Protein AF-F8NPM4-F1 (afdb_monomer)

Organism: Serpula lacrymans var. lacrymans (strain S7.9) (NCBI:txid578457)

Foldseek 3Di:
DWAFWKAFQEPRDIDHTFDPLNNLQVVVQVPDDAAEQDFAADAKFKEKEWEQDEPPDDDPDDDWPPPQLACPDDPVLVVLVVVLLVLLVVLLVVCVVVVQVLLNVLSVLVSVLVVLLCVLVVLWGKDKDWDDDDPPDDARWIWGDDPRYIYTYGGHVRLNCSNGYIDIDTHSDPDTDPDPPDDDDDDPDDSVVSNVVSVVSVVVSVVSCVPRLVVTDPSSVVSNVVSVVVVVVSVVVVVPPDPSVVVSCCCCCRVRNNIDMHMHMANDLLLVLLLCCLVRVGPCSLVSSCVSPVDDDPLVVLLSVVSVVCVVVVHQLDDDLVSLVDPPDDPVSSVVNVSSSSSNNSSSVVNVVVVVVVVVCVVVVD

pLDDT: mean 82.11, std 15.98, range [28.58, 96.31]

Sequence (366 aa):
MTGPKFIAARSGTTIQHTGHLGYLFAEECKGRKAAVVKGRKTSPMGVTIVELHGLTNSQPSTQTNDHSVDLRLRTHSIEMAVFPISISLGTCIACGIFRDWFCFSMILLGIVSSGVTCLVIGSGKFDVRRIVPAKGSPKGDGMMISDKDVIILQGEESSVATITRGSFTLDFTGQNHPDAIQAGGEEHEPVYRSIGLCSLLLVAQFLLQLLLIPQGTLFGQIMFIGSLAVSWAYNSYLASIEKEKVQREILMEKVLKEPWVKKYQLGTRTSMTVFVLLAMMPAEPRKLLNEMLPNDTRAWKTWKDTVLDKIEKNQELRFSENHWNIAGFRDDETSLLKTLYGDAEDAYEGHLGHRASRSDDIEKGV

Radius of gyration: 29.59 Å; Cα contacts (8 Å, |Δi|>4): 500; chains: 1; bounding box: 72×48×85 Å

Mean predicted aligned error: 10.49 Å

Solvent-accessible surface area (backbone atoms only — not comparable to full-atom values): 20234 Å² total; per-residue (Å²): 112,76,9,49,27,34,39,32,33,65,80,69,49,72,41,78,59,18,28,50,44,24,30,44,52,50,55,57,59,65,75,51,78,58,49,74,39,67,68,68,74,80,50,74,29,38,41,30,45,32,43,42,67,60,82,80,85,67,75,98,64,75,94,68,99,77,71,66,53,83,73,74,71,63,71,70,60,58,66,63,52,50,54,50,51,53,48,41,51,50,38,25,54,48,18,48,75,73,67,26,57,54,30,19,52,49,45,47,51,49,54,52,52,49,51,5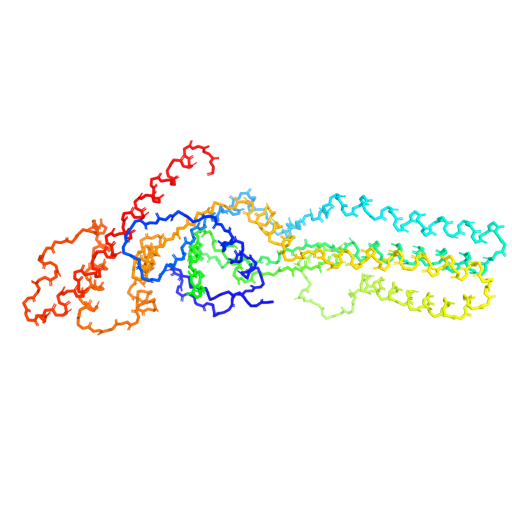5,38,50,52,62,64,65,63,43,44,50,30,66,51,67,47,84,65,64,90,85,62,67,63,34,27,24,35,34,48,52,99,54,38,37,38,36,42,39,37,38,36,44,60,41,35,29,36,40,67,12,45,83,40,74,46,62,70,95,65,97,71,97,76,87,88,79,70,93,70,94,84,89,62,72,55,66,47,49,54,50,50,39,53,51,49,50,52,51,50,52,53,50,43,68,63,43,36,78,74,32,47,75,68,30,44,51,39,51,52,50,38,49,52,48,43,49,50,51,51,50,52,61,68,66,51,61,62,64,59,56,52,37,50,45,43,38,58,69,72,51,58,60,48,54,72,49,36,32,32,26,23,27,68,65,16,42,50,46,32,49,46,71,76,62,61,40,76,54,55,68,60,54,48,42,70,76,47,73,70,76,50,73,48,47,47,54,50,52,54,53,53,49,54,30,59,77,68,72,46,78,67,73,84,55,67,80,77,34,69,49,92,92,58,52,72,70,44,30,54,50,35,48,51,55,49,51,32,38,32,31,18,45,54,42,45,52,53,47,56,52,53,51,53,57,35,54,76,70,74,102

Secondary structure (DSSP, 8-state):
-PBPEEEETTT--EESSB-HHHHHHHHHHHTSPEEEPPS--SS-EEEEEEE---S--S---SS-----------THHHHHHHHHHHHHHHHHHHHHHTT-HHHHHHHHHHHHHHHHHHHHHHTPEEEEEPPPPPTTPPP--EEEE-SSEEEEEES-HHHHHHHHH-EEEEE---------SS-------SHHHHHHHHHHHHHHHHHHHHHHGGGS-HHHHHHHHHHHHHHHHHHHHHHHS-HHHHHHHHIIIIIS-S-EEEEEEESSHHHHHHHHHHHH--S-HHHHHHHH----SHHHHHHHHHHHHHHHTT------HHHH--TT--HHHHHHHHHHHHHHHHHHHHHHHHHHHHHHHHHTT-

Structure (mmCIF, N/CA/C/O backbone):
data_AF-F8NPM4-F1
#
_entry.id   AF-F8NPM4-F1
#
loop_
_atom_site.group_PDB
_atom_site.id
_atom_site.type_symbol
_atom_site.label_atom_id
_atom_site.label_alt_id
_atom_site.label_comp_id
_atom_site.label_asym_id
_atom_site.label_entity_id
_atom_site.label_seq_id
_atom_site.pdbx_PDB_ins_code
_atom_site.Cartn_x
_atom_site.Cartn_y
_atom_site.Cartn_z
_atom_site.occupancy
_atom_site.B_iso_or_equiv
_atom_site.auth_seq_id
_atom_site.auth_comp_id
_atom_site.auth_asym_id
_atom_site.auth_atom_id
_atom_site.pdbx_PDB_model_num
ATOM 1 N N . MET A 1 1 ? 10.387 -5.867 -0.052 1.00 65.06 1 MET A N 1
ATOM 2 C CA . MET A 1 1 ? 9.973 -5.324 1.260 1.00 65.06 1 MET A CA 1
ATOM 3 C C . MET A 1 1 ? 8.845 -6.188 1.800 1.00 65.06 1 MET A C 1
ATOM 5 O O . MET A 1 1 ? 8.114 -6.759 0.996 1.00 65.06 1 MET A O 1
ATOM 9 N N . THR A 1 2 ? 8.747 -6.354 3.117 1.00 82.81 2 THR A N 1
ATOM 10 C CA . THR A 1 2 ? 7.673 -7.121 3.765 1.00 82.81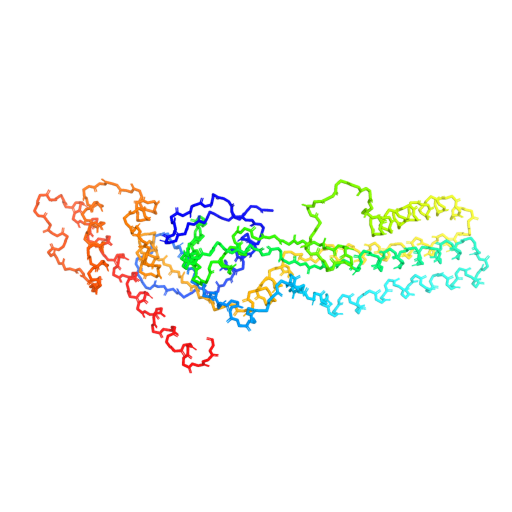 2 THR A CA 1
ATOM 11 C C . THR A 1 2 ? 6.504 -6.199 4.093 1.00 82.81 2 THR A C 1
ATOM 13 O O . THR A 1 2 ? 6.693 -5.111 4.631 1.00 82.81 2 THR A O 1
ATOM 16 N N . GLY A 1 3 ? 5.295 -6.618 3.734 1.00 85.44 3 GLY A N 1
ATOM 17 C CA . GLY A 1 3 ? 4.073 -5.899 4.062 1.00 85.44 3 GLY A CA 1
ATOM 18 C C . GLY A 1 3 ? 3.584 -6.192 5.488 1.00 85.44 3 GLY A C 1
ATOM 19 O O . GLY A 1 3 ? 4.063 -7.128 6.141 1.00 85.44 3 GLY A O 1
ATOM 20 N N . PRO A 1 4 ? 2.623 -5.399 5.989 1.00 91.25 4 PRO A N 1
ATOM 21 C CA . PRO A 1 4 ? 2.101 -5.527 7.347 1.00 91.25 4 PRO A CA 1
ATOM 22 C C . PRO A 1 4 ? 1.336 -6.839 7.560 1.00 91.25 4 PRO A C 1
ATOM 24 O O . PRO A 1 4 ? 0.975 -7.538 6.606 1.00 91.25 4 PRO A O 1
ATOM 27 N N . LYS A 1 5 ? 1.075 -7.155 8.831 1.00 93.25 5 LYS A N 1
ATOM 28 C CA . LYS A 1 5 ? 0.294 -8.325 9.245 1.00 93.25 5 LYS A CA 1
ATOM 29 C C . LYS A 1 5 ? -1.143 -8.197 8.755 1.00 93.25 5 LYS A C 1
ATOM 31 O O . LYS A 1 5 ? -1.745 -7.149 8.950 1.00 93.25 5 LYS A O 1
ATOM 36 N N . PHE A 1 6 ? -1.706 -9.258 8.186 1.00 93.12 6 PHE A N 1
ATOM 37 C CA . PHE A 1 6 ? -3.104 -9.319 7.759 1.00 93.12 6 PHE A CA 1
ATOM 38 C C . PHE A 1 6 ? -3.897 -10.342 8.577 1.00 93.12 6 PHE A C 1
ATOM 40 O O . PHE A 1 6 ? -3.401 -11.434 8.852 1.00 93.12 6 PHE A O 1
ATOM 47 N N . ILE A 1 7 ? -5.132 -9.995 8.938 1.00 90.88 7 ILE A N 1
ATOM 48 C CA . ILE A 1 7 ? -6.080 -10.855 9.652 1.00 90.88 7 ILE A CA 1
ATOM 49 C C . ILE A 1 7 ? -7.408 -10.845 8.899 1.00 90.88 7 ILE A C 1
ATOM 51 O O . ILE A 1 7 ? -8.035 -9.796 8.756 1.00 90.88 7 ILE A O 1
ATOM 55 N N . ALA A 1 8 ? -7.846 -12.011 8.436 1.00 89.50 8 ALA A N 1
ATOM 56 C CA . ALA A 1 8 ? -9.131 -12.167 7.768 1.00 89.50 8 ALA A CA 1
ATOM 57 C C . ALA A 1 8 ? -10.286 -12.160 8.781 1.00 89.50 8 ALA A C 1
ATOM 59 O O . ALA A 1 8 ? -10.255 -12.877 9.782 1.00 89.50 8 ALA A O 1
ATOM 60 N N . ALA A 1 9 ? -11.341 -11.399 8.489 1.00 87.12 9 ALA A N 1
ATOM 61 C CA . ALA A 1 9 ? -12.500 -11.216 9.361 1.00 87.12 9 ALA A CA 1
ATOM 62 C C . ALA A 1 9 ? -13.360 -12.483 9.489 1.00 87.12 9 ALA A C 1
ATOM 64 O O . ALA A 1 9 ? -13.944 -12.734 10.544 1.00 87.12 9 ALA A O 1
ATOM 65 N N . ARG A 1 10 ? -13.467 -13.258 8.399 1.00 84.25 10 ARG A N 1
ATOM 66 C CA . ARG A 1 10 ? -14.388 -14.403 8.284 1.00 84.25 10 ARG A CA 1
ATOM 67 C C . ARG A 1 10 ? -13.692 -15.760 8.288 1.00 84.25 10 ARG A C 1
ATOM 69 O O . ARG A 1 10 ? -14.217 -16.697 8.871 1.00 84.25 10 ARG A O 1
ATOM 76 N N . SER A 1 11 ? -12.527 -15.879 7.648 1.00 81.00 11 SER A N 1
ATOM 77 C CA . SER A 1 11 ? -11.798 -17.156 7.576 1.00 81.00 11 SER A CA 1
ATOM 78 C C . SER A 1 11 ? -10.874 -17.398 8.773 1.00 81.00 11 SER A C 1
ATOM 80 O O . SER A 1 11 ? -10.323 -18.487 8.899 1.00 81.00 11 SER A O 1
ATOM 82 N N . GLY A 1 12 ? -10.642 -16.383 9.617 1.00 78.25 12 GLY A N 1
ATOM 83 C CA . GLY A 1 12 ? -9.707 -16.459 10.745 1.00 78.25 12 GLY A CA 1
ATOM 84 C C . GLY A 1 12 ? -8.237 -16.622 10.336 1.00 78.25 12 GLY A C 1
ATOM 85 O O . GLY A 1 12 ? -7.387 -16.878 11.187 1.00 78.25 12 GLY A O 1
ATOM 86 N N . THR A 1 13 ? -7.925 -16.492 9.043 1.00 85.25 13 THR A N 1
ATOM 87 C CA . THR A 1 13 ? -6.562 -16.612 8.522 1.00 85.25 13 THR A CA 1
ATOM 88 C C . THR A 1 13 ? -5.724 -15.411 8.943 1.00 85.25 13 THR A C 1
ATOM 90 O O . THR A 1 13 ? -6.087 -14.270 8.662 1.00 85.25 13 THR A O 1
ATOM 93 N N . THR A 1 14 ? -4.558 -15.677 9.528 1.00 87.50 14 THR A N 1
ATOM 94 C CA . THR A 1 14 ? -3.577 -14.649 9.886 1.00 87.50 14 THR A CA 1
ATOM 95 C C . THR A 1 14 ? -2.312 -14.824 9.057 1.00 87.50 14 THR A C 1
ATOM 97 O O . THR A 1 14 ? -1.673 -15.874 9.092 1.00 87.50 14 THR A O 1
ATOM 100 N N . ILE A 1 15 ? -1.928 -13.779 8.329 1.00 89.44 15 ILE A N 1
ATOM 101 C CA . ILE A 1 15 ? -0.688 -13.706 7.554 1.00 89.44 15 ILE A CA 1
ATOM 102 C C . ILE A 1 15 ? 0.242 -12.744 8.290 1.00 89.44 15 ILE A C 1
ATOM 104 O O . ILE A 1 15 ? -0.050 -11.555 8.376 1.00 89.44 15 ILE A O 1
ATOM 108 N N . GLN A 1 16 ? 1.352 -13.245 8.837 1.00 89.50 16 GLN A N 1
ATOM 109 C CA . GLN A 1 16 ? 2.253 -12.422 9.661 1.00 89.50 16 GLN A CA 1
ATOM 110 C C . GLN A 1 16 ? 2.915 -11.294 8.864 1.00 89.50 16 GLN A C 1
ATOM 112 O O . GLN A 1 16 ? 3.023 -10.176 9.359 1.00 89.50 16 GLN A O 1
ATOM 117 N N . HIS A 1 17 ? 3.295 -11.574 7.616 1.00 88.94 17 HIS A N 1
ATOM 118 C CA . HIS A 1 17 ? 3.864 -10.595 6.698 1.00 88.94 17 HIS A CA 1
ATOM 119 C C . HIS A 1 17 ? 3.235 -10.761 5.321 1.00 88.94 17 HIS A C 1
ATOM 121 O O . HIS A 1 17 ? 3.305 -11.839 4.728 1.00 88.94 17 HIS A O 1
ATOM 127 N N . THR A 1 18 ? 2.608 -9.699 4.823 1.00 89.88 18 THR A N 1
ATOM 128 C CA . THR A 1 18 ? 2.086 -9.662 3.451 1.00 89.88 18 THR A CA 1
ATOM 129 C C . THR A 1 18 ? 3.211 -9.426 2.436 1.00 89.88 18 THR A C 1
ATOM 131 O O . THR A 1 18 ? 4.345 -9.097 2.798 1.00 89.88 18 THR A O 1
ATOM 134 N N . GLY A 1 19 ? 2.920 -9.645 1.151 1.00 87.81 19 GLY A N 1
ATOM 135 C CA . GLY A 1 19 ? 3.879 -9.442 0.062 1.00 87.81 19 GLY A CA 1
ATOM 136 C C . GLY A 1 19 ? 4.219 -7.968 -0.212 1.00 87.81 19 GLY A C 1
ATOM 137 O O . GLY A 1 19 ? 3.724 -7.053 0.446 1.00 87.81 19 GLY A O 1
ATOM 138 N N . HIS A 1 20 ? 5.039 -7.733 -1.244 1.00 89.88 20 HIS A N 1
ATOM 139 C CA . HIS A 1 20 ? 5.428 -6.380 -1.684 1.00 89.88 20 HIS A CA 1
ATOM 140 C C . HIS A 1 20 ? 4.220 -5.516 -2.077 1.00 89.88 20 HIS A C 1
ATOM 142 O O . HIS A 1 20 ? 4.198 -4.327 -1.780 1.00 89.88 20 HIS A O 1
ATOM 148 N N . LEU A 1 21 ? 3.183 -6.111 -2.677 1.00 88.94 21 LEU A N 1
ATOM 149 C CA . LEU A 1 21 ? 1.940 -5.396 -2.993 1.00 88.94 21 LEU A CA 1
ATOM 150 C C . LEU A 1 21 ? 1.237 -4.885 -1.734 1.00 88.94 21 LEU A C 1
ATOM 152 O O . LEU A 1 21 ? 0.799 -3.740 -1.702 1.00 88.94 21 LEU A O 1
ATOM 156 N N . GLY A 1 22 ? 1.199 -5.696 -0.676 1.00 90.19 22 GLY A N 1
ATOM 157 C CA . GLY A 1 22 ? 0.645 -5.299 0.615 1.00 90.19 22 GLY A CA 1
ATOM 158 C C . GLY A 1 22 ? 1.427 -4.157 1.264 1.00 90.19 22 GLY A C 1
ATOM 159 O O . GLY A 1 22 ? 0.825 -3.264 1.855 1.00 90.19 22 GLY A O 1
ATOM 160 N N . TYR A 1 23 ? 2.755 -4.144 1.108 1.00 91.88 23 TYR A N 1
ATOM 161 C CA . TYR A 1 23 ? 3.597 -3.022 1.532 1.00 91.88 23 TYR A CA 1
ATOM 162 C C . TYR A 1 23 ? 3.254 -1.728 0.775 1.00 91.88 23 TYR A C 1
ATOM 164 O O . TYR A 1 23 ? 2.926 -0.725 1.406 1.00 91.88 23 TYR A O 1
ATOM 172 N N . LEU A 1 24 ? 3.261 -1.769 -0.563 1.00 90.81 24 LEU A N 1
ATOM 173 C CA . LEU A 1 24 ? 2.948 -0.613 -1.414 1.00 90.81 24 LEU A CA 1
ATOM 174 C C . LEU A 1 24 ? 1.555 -0.050 -1.128 1.00 90.81 24 LEU A C 1
ATOM 176 O O . LEU A 1 24 ? 1.368 1.161 -1.025 1.00 90.81 24 LEU A O 1
ATOM 180 N N . PHE A 1 25 ? 0.582 -0.946 -0.970 1.00 91.62 25 PHE A N 1
ATOM 181 C CA . PHE A 1 25 ? -0.791 -0.592 -0.652 1.00 91.62 25 PHE A CA 1
ATOM 182 C C . PHE A 1 25 ? -0.910 0.089 0.715 1.00 91.62 25 PHE A C 1
ATOM 184 O O . PHE A 1 25 ? -1.617 1.089 0.860 1.00 91.62 25 PHE A O 1
ATOM 191 N N . ALA A 1 26 ? -0.203 -0.431 1.721 1.00 92.50 26 ALA A N 1
ATOM 192 C CA . ALA A 1 26 ? -0.199 0.160 3.049 1.00 92.50 26 ALA A CA 1
ATOM 193 C C . ALA A 1 26 ? 0.424 1.560 3.053 1.00 92.50 26 ALA A C 1
ATOM 195 O O . ALA A 1 26 ? -0.113 2.460 3.699 1.00 92.50 26 ALA A O 1
ATOM 196 N N . GLU A 1 27 ? 1.512 1.761 2.310 1.00 90.88 27 GLU A N 1
ATOM 197 C CA . GLU A 1 27 ? 2.167 3.065 2.200 1.00 90.88 27 GLU A CA 1
ATOM 198 C C . GLU A 1 27 ? 1.271 4.101 1.504 1.00 90.88 27 GLU A C 1
ATOM 200 O O . GLU A 1 27 ? 1.140 5.232 1.974 1.00 90.88 27 GLU A O 1
ATOM 205 N N . GLU A 1 28 ? 0.540 3.692 0.466 1.00 90.06 28 GLU A N 1
ATO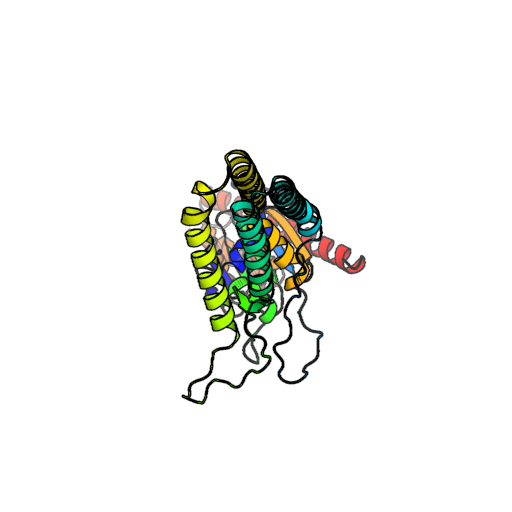M 206 C CA . GLU A 1 28 ? -0.444 4.551 -0.199 1.00 90.06 28 GLU A CA 1
ATOM 207 C C . GLU A 1 28 ? -1.595 4.955 0.744 1.00 90.06 28 GLU A C 1
ATOM 209 O O . GLU A 1 28 ? -2.040 6.106 0.766 1.00 90.06 28 GLU A O 1
ATOM 214 N N . CYS A 1 29 ? -2.048 4.036 1.604 1.00 89.88 29 CYS A N 1
ATOM 215 C CA . CYS A 1 29 ? -3.062 4.335 2.619 1.00 89.88 29 CYS A CA 1
ATOM 216 C C . CYS A 1 29 ? -2.546 5.294 3.709 1.00 89.88 29 CYS A C 1
ATOM 218 O O . CYS A 1 29 ? -3.314 6.102 4.245 1.00 89.88 29 CYS A O 1
ATOM 220 N N . LYS A 1 30 ? -1.249 5.255 4.044 1.00 87.88 30 LYS A N 1
ATOM 221 C CA . LYS A 1 30 ? -0.659 6.185 5.022 1.00 87.88 30 LYS A CA 1
ATOM 222 C C . LYS A 1 30 ? -0.715 7.633 4.544 1.00 87.88 30 LYS A C 1
ATOM 224 O O . LYS A 1 30 ? -1.041 8.500 5.355 1.00 87.88 30 LYS A O 1
ATOM 229 N N . GLY A 1 31 ? -0.470 7.869 3.253 1.00 83.31 31 GLY A N 1
ATOM 230 C CA . GLY A 1 31 ? -0.443 9.201 2.637 1.00 83.31 31 GLY A CA 1
ATOM 231 C C . GLY A 1 31 ? -1.802 9.906 2.522 1.00 83.31 31 GLY A C 1
ATOM 232 O O . GLY A 1 31 ? -1.849 11.105 2.239 1.00 83.31 31 GLY A O 1
ATOM 233 N N . ARG A 1 32 ? -2.923 9.208 2.754 1.00 87.62 32 ARG A N 1
ATOM 234 C CA . ARG A 1 32 ? -4.268 9.790 2.605 1.00 87.62 32 ARG A CA 1
ATOM 235 C C . ARG A 1 32 ? -4.631 10.751 3.740 1.00 87.62 32 ARG A C 1
ATOM 237 O O . ARG A 1 32 ? -4.258 10.561 4.896 1.00 87.62 32 ARG A O 1
ATOM 244 N N . LYS A 1 33 ? -5.429 11.775 3.416 1.00 88.50 33 LYS A N 1
ATOM 245 C CA . LYS A 1 33 ? -5.966 12.726 4.405 1.00 88.50 33 LYS A CA 1
ATOM 246 C C . LYS A 1 33 ? -7.001 12.035 5.294 1.00 88.50 33 LYS A C 1
ATOM 248 O O . LYS A 1 33 ? -7.932 11.414 4.786 1.00 88.50 33 LYS A O 1
ATOM 253 N N . ALA A 1 34 ? -6.842 12.166 6.609 1.00 89.94 34 ALA A N 1
ATOM 254 C CA . ALA A 1 34 ? -7.708 11.524 7.590 1.00 89.94 34 ALA A CA 1
ATOM 255 C C . ALA A 1 34 ? -8.828 12.456 8.077 1.00 89.94 34 ALA A C 1
ATOM 257 O O . ALA A 1 34 ? -8.576 13.606 8.437 1.00 89.94 34 ALA A O 1
ATOM 258 N N . ALA A 1 35 ? -10.055 11.941 8.147 1.00 90.06 35 ALA A N 1
ATOM 259 C CA . ALA A 1 35 ? -11.161 12.576 8.849 1.00 90.06 35 ALA A CA 1
ATOM 260 C C . ALA A 1 35 ? -11.004 12.360 10.361 1.00 90.06 35 ALA A C 1
ATOM 262 O O . ALA A 1 35 ? -10.943 11.226 10.836 1.00 90.06 35 ALA A O 1
ATOM 263 N N . VAL A 1 36 ? -10.915 13.444 11.130 1.00 90.31 36 VAL A N 1
ATOM 264 C CA . VAL A 1 36 ? -10.708 13.362 12.581 1.00 90.31 36 VAL A CA 1
ATOM 265 C C . VAL A 1 36 ? -12.025 13.022 13.271 1.00 90.31 36 VAL A C 1
ATOM 267 O O . VAL A 1 36 ? -12.982 13.792 13.199 1.00 90.31 36 VAL A O 1
ATOM 270 N N . VAL A 1 37 ? -12.057 11.894 13.977 1.00 89.25 37 VAL A N 1
ATOM 271 C CA . VAL A 1 37 ? -13.177 11.520 14.843 1.00 89.25 37 VAL A CA 1
ATOM 272 C C . VAL A 1 37 ? -13.052 12.303 16.151 1.00 89.25 37 VAL A C 1
AT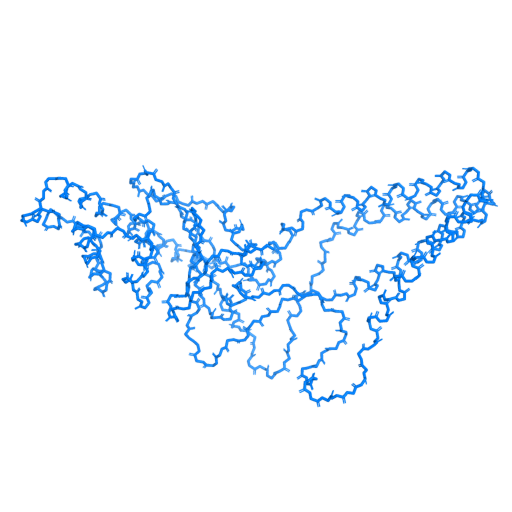OM 274 O O . VAL A 1 37 ? -11.968 12.385 16.740 1.00 89.25 37 VAL A O 1
ATOM 277 N N . LYS A 1 38 ? -14.146 12.947 16.575 1.00 87.25 38 LYS A N 1
ATOM 278 C CA . LYS A 1 38 ? -14.194 13.677 17.850 1.00 87.25 38 LYS A CA 1
ATOM 279 C C . LYS A 1 38 ? -14.055 12.689 19.005 1.00 87.25 38 LYS A C 1
ATOM 281 O O . LYS A 1 38 ? -14.508 11.559 18.896 1.00 87.25 38 LYS A O 1
ATOM 286 N N . GLY A 1 39 ? -13.415 13.131 20.081 1.00 86.38 39 GLY A N 1
ATOM 287 C CA . GLY A 1 39 ? -13.234 12.304 21.261 1.00 86.38 39 GLY A CA 1
ATOM 288 C C . GLY A 1 39 ? -11.943 12.575 22.009 1.00 86.38 39 GLY A C 1
ATOM 289 O O . GLY A 1 39 ? -11.174 13.491 21.680 1.00 86.38 39 GLY A O 1
ATOM 290 N N . ARG A 1 40 ? -11.695 11.747 23.020 1.00 88.50 40 ARG A N 1
ATOM 291 C CA . ARG A 1 40 ? -10.475 11.803 23.830 1.00 88.50 40 ARG A CA 1
ATOM 292 C C . ARG A 1 40 ? -9.237 11.509 22.977 1.00 88.50 40 ARG A C 1
ATOM 294 O O . ARG A 1 40 ? -9.214 10.562 22.199 1.00 88.50 40 ARG A O 1
ATOM 301 N N . LYS A 1 41 ? -8.167 12.292 23.148 1.00 88.38 41 LYS A N 1
ATOM 302 C CA . LYS A 1 41 ? -6.896 12.115 22.423 1.00 88.38 41 LYS A CA 1
ATOM 303 C C . LYS A 1 41 ? -5.785 11.719 23.386 1.00 88.38 41 LYS A C 1
ATOM 305 O O . LYS A 1 41 ? -5.445 12.482 24.282 1.00 88.38 41 LYS A O 1
ATOM 310 N N . THR A 1 42 ? -5.220 10.534 23.188 1.00 86.81 42 THR A N 1
ATOM 311 C CA . THR A 1 42 ? -4.053 10.042 23.938 1.00 86.81 42 THR A CA 1
ATOM 312 C C . THR A 1 42 ? -2.953 9.605 22.985 1.00 86.81 42 THR A C 1
ATOM 314 O O . THR A 1 42 ? -1.858 10.154 23.005 1.00 86.81 42 THR A O 1
ATOM 317 N N . SER A 1 43 ? -3.276 8.670 22.096 1.00 84.50 43 SER A N 1
ATOM 318 C CA . SER A 1 43 ? -2.407 8.191 21.029 1.00 84.50 43 SER A CA 1
ATOM 319 C C . SER A 1 43 ? -3.240 8.102 19.753 1.00 84.50 43 SER A C 1
ATOM 321 O O . SER A 1 43 ? -4.009 7.149 19.602 1.00 84.50 43 SER A O 1
ATOM 323 N N . PRO A 1 44 ? -3.161 9.114 18.869 1.00 86.19 44 PRO A N 1
ATOM 324 C CA . PRO A 1 44 ? -3.929 9.122 17.636 1.00 86.19 44 PRO A CA 1
ATOM 325 C C . PRO A 1 44 ? -3.546 7.941 16.739 1.00 86.19 44 PRO A C 1
ATOM 327 O O . PRO A 1 44 ? -2.367 7.754 16.436 1.00 86.19 44 PRO A O 1
ATOM 330 N N . MET A 1 45 ? -4.541 7.178 16.291 1.00 89.69 45 MET A N 1
ATOM 331 C CA . MET A 1 45 ? -4.377 6.034 15.392 1.00 89.69 45 MET A CA 1
ATOM 332 C C . MET A 1 45 ? -5.197 6.234 14.119 1.00 89.69 45 MET A C 1
ATOM 334 O O . MET A 1 45 ? -6.320 6.741 14.169 1.00 89.69 45 MET A O 1
ATOM 338 N N . GLY A 1 46 ? -4.635 5.848 12.978 1.00 92.38 46 GLY A N 1
ATOM 339 C CA . GLY A 1 46 ? -5.325 5.880 11.695 1.00 92.38 46 GLY A CA 1
ATOM 340 C C . GLY A 1 46 ? -6.130 4.606 11.462 1.00 92.38 46 GLY A C 1
ATOM 341 O O . GLY A 1 46 ? -5.639 3.506 11.701 1.00 92.38 46 GLY A O 1
ATOM 342 N N . VAL A 1 47 ? -7.355 4.744 10.962 1.00 94.19 47 VAL A N 1
ATOM 343 C CA . VAL A 1 47 ? -8.122 3.632 10.391 1.00 94.19 47 VAL A CA 1
ATOM 344 C C . VAL A 1 47 ? -8.465 3.976 8.957 1.00 94.19 47 VAL A C 1
ATOM 346 O O . VAL A 1 47 ? -9.117 4.984 8.708 1.00 94.19 47 VAL A O 1
ATOM 349 N N . THR A 1 48 ? -8.032 3.160 8.007 1.00 94.56 48 THR A N 1
ATOM 350 C CA . THR A 1 48 ? -8.371 3.336 6.593 1.00 94.56 48 THR A CA 1
ATOM 351 C C . THR A 1 48 ? -9.339 2.244 6.186 1.00 94.56 48 THR A C 1
ATOM 353 O O . THR A 1 48 ? -9.006 1.077 6.322 1.00 94.56 48 THR A O 1
ATOM 356 N N . ILE A 1 49 ? -10.523 2.601 5.705 1.00 93.06 49 ILE A N 1
ATOM 357 C CA . ILE A 1 49 ? -11.467 1.654 5.113 1.00 93.06 49 ILE A CA 1
ATOM 358 C C . ILE A 1 49 ? -11.263 1.697 3.606 1.00 93.06 49 ILE A C 1
ATOM 360 O O . ILE A 1 49 ? -11.282 2.777 3.009 1.00 93.06 49 ILE A O 1
ATOM 364 N N . VAL A 1 50 ? -11.042 0.527 3.019 1.00 91.94 50 VAL A N 1
ATOM 365 C CA . VAL A 1 50 ? -10.876 0.349 1.583 1.00 91.94 50 VAL A CA 1
ATOM 366 C C . VAL A 1 50 ? -11.913 -0.639 1.091 1.00 91.94 50 VAL A C 1
ATOM 368 O O . VAL A 1 50 ? -11.932 -1.792 1.523 1.00 91.94 50 VAL A O 1
ATOM 371 N N . GLU A 1 51 ? -12.755 -0.182 0.174 1.00 89.19 51 GLU A N 1
ATOM 372 C CA . GLU A 1 51 ? -13.715 -1.028 -0.516 1.00 89.19 51 GLU A CA 1
ATOM 373 C C . GLU A 1 51 ? -13.151 -1.392 -1.886 1.00 89.19 51 GLU A C 1
ATOM 375 O O . GLU A 1 51 ? -12.973 -0.561 -2.780 1.00 89.19 51 GLU A O 1
ATOM 380 N N . LEU A 1 52 ? -12.803 -2.665 -2.011 1.00 85.50 52 LEU A N 1
ATOM 381 C CA . LEU A 1 52 ? -12.339 -3.258 -3.243 1.00 85.50 52 LEU A CA 1
ATOM 382 C C . LEU A 1 52 ? -13.577 -3.686 -4.015 1.00 85.50 52 LEU A C 1
ATOM 384 O O . LEU A 1 52 ? -14.213 -4.691 -3.681 1.00 85.50 52 LEU A O 1
ATOM 388 N N . HIS A 1 53 ? -13.904 -2.930 -5.059 1.00 76.00 53 HIS A N 1
ATOM 389 C CA . HIS A 1 53 ? -14.890 -3.369 -6.030 1.00 76.00 53 HIS A CA 1
ATOM 390 C C . HIS A 1 53 ? -14.501 -4.764 -6.526 1.00 76.00 53 HIS A C 1
ATOM 392 O O . HIS A 1 53 ? -13.329 -5.047 -6.810 1.00 76.00 53 HIS A O 1
ATOM 398 N N . GLY A 1 54 ? -15.488 -5.660 -6.563 1.00 58.84 54 GLY A N 1
ATOM 399 C CA . GLY A 1 54 ? -15.290 -6.984 -7.119 1.00 58.84 54 GLY A CA 1
ATOM 400 C C . GLY A 1 54 ? -14.712 -6.831 -8.521 1.00 58.84 54 GLY A C 1
ATOM 401 O O . GLY A 1 54 ? -15.236 -6.093 -9.354 1.00 58.84 54 GLY A O 1
ATOM 402 N N . LEU A 1 55 ? -13.625 -7.545 -8.804 1.00 55.72 55 LEU A N 1
ATOM 403 C CA . LEU A 1 55 ? -13.145 -7.704 -10.180 1.00 55.72 55 LEU A CA 1
ATOM 404 C C . LEU A 1 55 ? -14.164 -8.495 -11.039 1.00 55.72 55 LEU A C 1
ATOM 406 O O . LEU A 1 55 ? -13.934 -8.739 -12.223 1.00 55.72 55 LEU A O 1
ATOM 410 N N . THR A 1 56 ? -15.302 -8.864 -10.449 1.00 40.50 56 THR A N 1
ATOM 411 C CA . THR A 1 56 ? -16.509 -9.441 -11.024 1.00 40.50 56 THR A CA 1
ATOM 412 C C . THR A 1 56 ? -17.227 -8.464 -11.950 1.00 40.50 56 THR A C 1
ATOM 414 O O . THR A 1 56 ? -18.164 -7.772 -11.575 1.00 40.50 56 THR A O 1
ATOM 417 N N . ASN A 1 57 ? -16.759 -8.420 -13.198 1.00 34.16 57 ASN A N 1
ATOM 418 C CA . ASN A 1 57 ? -17.590 -8.491 -14.409 1.00 34.16 57 ASN A CA 1
ATOM 419 C C . ASN A 1 57 ? -16.689 -8.510 -15.651 1.00 34.16 57 ASN A C 1
ATOM 421 O O . ASN A 1 57 ? -16.733 -7.659 -16.537 1.00 34.16 57 ASN A O 1
ATOM 425 N N . SER A 1 58 ? -15.846 -9.530 -15.728 1.00 32.31 58 SER A N 1
ATOM 426 C CA . SER A 1 58 ? -15.494 -10.139 -17.006 1.00 32.31 58 SER A CA 1
ATOM 427 C C . SER A 1 58 ? -15.805 -11.624 -16.838 1.00 32.31 58 SER A C 1
ATOM 429 O O . SER A 1 58 ? -15.512 -12.201 -15.797 1.00 32.31 58 SER A O 1
ATOM 431 N N . GLN A 1 59 ? -16.567 -12.154 -17.787 1.00 28.58 59 GLN A N 1
ATOM 432 C CA . GLN A 1 59 ? -17.323 -13.408 -17.766 1.00 28.58 59 GLN A CA 1
ATOM 433 C C . GLN A 1 59 ? -16.615 -14.633 -17.149 1.00 28.58 59 GLN A C 1
ATOM 435 O O . GLN A 1 59 ? -15.388 -14.710 -17.140 1.00 28.58 59 GLN A O 1
ATOM 440 N N . PRO A 1 60 ? -17.377 -15.688 -16.786 1.00 34.47 60 PRO A N 1
ATOM 441 C CA . PRO A 1 60 ? -16.851 -17.046 -16.754 1.00 34.47 60 PRO A CA 1
ATOM 442 C C . PRO A 1 60 ? -16.618 -17.517 -18.200 1.00 34.47 60 PRO A C 1
ATOM 444 O O . PRO A 1 60 ? -17.304 -18.399 -18.705 1.00 34.47 60 PRO A O 1
ATOM 447 N N . SER A 1 61 ? -15.683 -16.891 -18.905 1.00 30.00 61 SER A N 1
ATOM 448 C CA . SER A 1 61 ? -15.105 -17.452 -20.116 1.00 30.00 61 SER A CA 1
ATOM 449 C C . SER A 1 61 ? -13.902 -18.268 -19.670 1.00 30.00 61 SER A C 1
ATOM 451 O O . SER A 1 61 ? -12.941 -17.722 -19.137 1.00 30.00 61 SER A O 1
ATOM 453 N N . THR A 1 62 ? -14.031 -19.588 -19.794 1.00 29.64 62 THR A N 1
ATOM 454 C CA . THR A 1 62 ? -12.958 -20.505 -20.203 1.00 29.64 62 THR A CA 1
ATOM 455 C C . THR A 1 62 ? -11.542 -19.944 -20.092 1.00 29.64 62 THR A C 1
ATOM 457 O O . THR A 1 62 ? -11.179 -19.070 -20.866 1.00 29.64 62 THR A O 1
ATOM 460 N N . GLN A 1 63 ? -10.758 -20.500 -19.162 1.00 35.88 63 GLN A N 1
ATOM 461 C CA . GLN A 1 63 ? -9.297 -20.623 -19.234 1.00 35.88 63 GLN A CA 1
ATOM 462 C C . GLN A 1 63 ? -8.595 -19.701 -20.246 1.00 35.88 63 GLN A C 1
ATOM 464 O O . GLN A 1 63 ? -8.220 -20.141 -21.323 1.00 35.88 63 GLN A O 1
ATOM 469 N N . THR A 1 64 ? -8.332 -18.455 -19.873 1.00 32.34 64 THR A N 1
ATOM 470 C CA . THR A 1 64 ? -7.175 -17.715 -20.384 1.00 32.34 64 THR A CA 1
ATOM 471 C C . THR A 1 64 ? -6.754 -16.728 -19.309 1.00 32.34 64 THR A C 1
ATOM 473 O O . THR A 1 64 ? -7.497 -15.808 -18.970 1.00 32.34 64 THR A O 1
ATOM 476 N N . ASN A 1 65 ? -5.567 -16.951 -18.746 1.00 36.97 65 ASN A N 1
ATOM 477 C CA . ASN A 1 65 ? -4.852 -16.011 -17.888 1.00 36.97 65 ASN A CA 1
ATOM 478 C C . ASN A 1 65 ? -4.422 -14.795 -18.726 1.00 36.97 65 ASN A C 1
ATOM 480 O O . ASN A 1 65 ? -3.247 -14.661 -19.042 1.00 36.97 65 ASN A O 1
ATOM 484 N N . ASP A 1 66 ? -5.366 -13.955 -19.149 1.00 37.88 66 ASP A N 1
ATOM 485 C CA . ASP A 1 66 ? -5.076 -12.811 -20.017 1.00 37.88 66 ASP A CA 1
ATOM 486 C C . ASP A 1 66 ? -5.579 -11.513 -19.384 1.00 37.88 66 ASP A C 1
ATOM 488 O O . ASP A 1 66 ? -6.561 -10.897 -19.796 1.00 37.88 66 ASP A O 1
ATOM 492 N N . HIS A 1 67 ? -4.916 -11.121 -18.300 1.00 46.91 67 HIS A N 1
ATOM 493 C CA . HIS A 1 67 ? -5.016 -9.773 -17.751 1.00 46.91 67 HIS A CA 1
ATOM 494 C C . HIS A 1 67 ? -3.615 -9.195 -17.557 1.00 46.91 67 HIS A C 1
ATOM 496 O O . HIS A 1 67 ? -3.324 -8.636 -16.502 1.00 46.91 67 HIS A O 1
ATOM 502 N N . SER A 1 68 ? -2.764 -9.299 -18.586 1.00 43.06 68 SER A N 1
ATOM 503 C CA . SER A 1 68 ? -1.545 -8.498 -18.638 1.00 43.06 68 SER A CA 1
ATOM 504 C C . SER A 1 68 ? -1.957 -7.030 -18.596 1.00 43.06 68 SER A C 1
ATOM 506 O O . SER A 1 68 ? -2.598 -6.525 -19.523 1.00 43.06 68 SER A O 1
ATOM 508 N N . VAL A 1 69 ? -1.650 -6.348 -17.497 1.00 48.28 69 VAL A N 1
ATOM 509 C CA . VAL A 1 69 ? -1.831 -4.902 -17.421 1.00 48.28 69 VAL A CA 1
ATOM 510 C C . VAL A 1 69 ? -0.817 -4.304 -18.386 1.00 48.28 69 VAL A C 1
ATOM 512 O O . VAL A 1 69 ? 0.374 -4.289 -18.089 1.00 48.28 69 VAL A O 1
ATOM 515 N N . ASP A 1 70 ? -1.283 -3.848 -19.552 1.00 47.47 70 ASP A N 1
ATOM 516 C CA . ASP A 1 70 ? -0.427 -3.242 -20.571 1.00 47.47 70 ASP A CA 1
ATOM 517 C C . ASP A 1 70 ? 0.107 -1.907 -20.038 1.00 47.47 70 ASP A C 1
ATOM 519 O O . ASP A 1 70 ? -0.494 -0.833 -20.147 1.00 47.47 70 ASP A O 1
ATOM 523 N N . LEU A 1 71 ? 1.227 -2.011 -19.335 1.00 51.47 71 LEU A N 1
ATOM 524 C CA . LEU A 1 71 ? 1.956 -0.919 -18.730 1.00 51.47 71 LEU A CA 1
ATOM 525 C C . LEU A 1 71 ? 2.756 -0.225 -19.809 1.00 51.47 71 LEU A C 1
ATOM 527 O O . LEU A 1 71 ? 3.980 -0.310 -19.870 1.00 51.47 71 LEU A O 1
ATOM 531 N N . ARG A 1 72 ? 2.046 0.516 -20.658 1.00 49.97 72 ARG A N 1
ATOM 532 C CA . ARG A 1 72 ? 2.685 1.567 -21.438 1.00 49.97 72 ARG A CA 1
ATOM 533 C C . ARG A 1 72 ? 3.286 2.554 -20.447 1.00 49.97 72 ARG A C 1
ATOM 535 O O . ARG A 1 72 ? 2.571 3.344 -19.830 1.00 49.97 72 ARG A O 1
ATOM 542 N N . LEU A 1 73 ? 4.601 2.441 -20.254 1.00 48.72 73 LEU A N 1
ATOM 543 C CA . LEU A 1 73 ? 5.379 3.367 -19.449 1.00 48.72 73 LEU A CA 1
ATOM 544 C C . LEU A 1 73 ? 5.030 4.799 -19.865 1.00 48.72 73 LEU A C 1
ATOM 546 O O . LEU A 1 73 ? 4.947 5.130 -21.048 1.00 48.72 73 LEU A O 1
ATOM 550 N N . ARG A 1 74 ? 4.812 5.619 -18.843 1.00 50.94 74 ARG A N 1
ATOM 551 C CA . ARG A 1 74 ? 4.492 7.043 -18.883 1.00 50.94 74 ARG A CA 1
ATOM 552 C C . ARG A 1 74 ? 5.208 7.772 -20.032 1.00 50.94 74 ARG A C 1
ATOM 554 O O . ARG A 1 74 ? 6.432 7.817 -20.066 1.00 50.94 74 ARG A O 1
ATOM 561 N N . THR A 1 75 ? 4.445 8.415 -20.916 1.00 49.69 75 THR A N 1
ATOM 562 C CA . THR A 1 75 ? 4.907 9.127 -22.129 1.00 49.69 75 THR A CA 1
ATOM 563 C C . THR A 1 75 ? 6.102 10.066 -21.902 1.00 49.69 75 THR A C 1
ATOM 565 O O . THR A 1 75 ? 6.961 10.192 -22.770 1.00 49.69 75 THR A O 1
ATOM 568 N N . HIS A 1 76 ? 6.231 10.658 -20.710 1.00 49.78 76 HIS A N 1
ATOM 569 C CA . HIS A 1 76 ? 7.347 11.547 -20.368 1.00 49.78 76 HIS A CA 1
ATOM 570 C C . HIS A 1 76 ? 8.737 10.894 -20.395 1.00 49.78 76 HIS A C 1
ATOM 572 O O . HIS A 1 76 ? 9.721 11.589 -20.643 1.00 49.78 76 HIS A O 1
ATOM 578 N N . SER A 1 77 ? 8.864 9.580 -20.171 1.00 58.81 77 SER A N 1
ATOM 579 C CA . SER A 1 77 ? 10.178 8.929 -20.277 1.00 58.81 77 SER A CA 1
ATOM 580 C C . SER A 1 77 ? 10.667 8.848 -21.725 1.00 58.81 77 SER A C 1
ATOM 582 O O . SER A 1 77 ? 11.874 8.867 -21.953 1.00 58.81 77 SER A O 1
ATOM 584 N N . ILE A 1 78 ? 9.744 8.812 -22.696 1.00 64.50 78 ILE A N 1
ATOM 585 C CA . ILE A 1 78 ? 10.056 8.748 -24.131 1.00 64.50 78 ILE A CA 1
ATOM 586 C C . ILE A 1 78 ? 10.631 10.085 -24.606 1.00 64.50 78 ILE A C 1
ATOM 588 O O . ILE A 1 78 ? 11.667 10.099 -25.263 1.00 64.50 78 ILE A O 1
ATOM 592 N N . GLU A 1 79 ? 10.016 11.206 -24.221 1.00 66.38 79 GLU A N 1
ATOM 593 C CA . GLU A 1 79 ? 10.483 12.552 -24.592 1.00 66.38 79 GLU A CA 1
ATOM 594 C C . GLU A 1 79 ? 11.916 12.807 -24.106 1.00 66.38 79 GLU A C 1
ATOM 596 O O . GLU A 1 79 ? 12.764 13.295 -24.852 1.00 66.38 79 GLU A O 1
ATOM 601 N N . MET A 1 80 ? 12.222 12.390 -22.876 1.00 71.25 80 MET A N 1
ATOM 602 C CA . MET A 1 80 ? 13.548 12.574 -22.284 1.00 71.25 80 MET A CA 1
ATOM 603 C C . MET A 1 80 ? 14.598 11.596 -22.842 1.00 71.25 80 MET A C 1
ATOM 605 O O . MET A 1 80 ? 15.789 11.895 -22.792 1.00 71.25 80 MET A O 1
ATOM 609 N N . ALA A 1 81 ? 14.186 10.452 -23.406 1.00 77.94 81 ALA A N 1
ATOM 610 C CA . ALA A 1 81 ? 15.093 9.482 -24.034 1.00 77.94 81 ALA A CA 1
ATOM 611 C C . ALA A 1 81 ? 15.651 9.965 -25.385 1.00 77.94 81 ALA A C 1
ATOM 613 O O . ALA A 1 81 ? 16.730 9.539 -25.798 1.00 77.94 81 ALA A O 1
ATOM 614 N N . VAL A 1 82 ? 14.960 10.885 -26.067 1.00 83.88 82 VAL A N 1
ATOM 615 C CA . VAL A 1 82 ? 15.405 11.449 -27.355 1.00 83.88 82 VAL A CA 1
ATOM 616 C C . VAL A 1 82 ? 16.711 12.234 -27.206 1.00 83.88 82 VAL A C 1
ATOM 618 O O . VAL A 1 82 ? 17.541 12.243 -28.117 1.00 83.88 82 VAL A O 1
ATOM 621 N N . PHE A 1 83 ? 16.927 12.860 -26.048 1.00 86.00 83 PHE A N 1
ATOM 622 C CA . PHE A 1 83 ? 18.093 13.698 -25.779 1.00 86.00 83 PHE A CA 1
ATOM 623 C C . PHE A 1 83 ? 19.437 12.938 -25.852 1.00 86.00 83 PHE A C 1
ATOM 625 O O . PHE A 1 83 ? 20.266 13.298 -26.694 1.00 86.00 83 PHE A O 1
ATOM 632 N N . PRO A 1 84 ? 19.680 11.867 -25.065 1.00 87.12 84 PRO A N 1
ATOM 633 C CA . PRO A 1 84 ? 20.935 11.113 -25.145 1.00 87.12 84 PRO A CA 1
ATOM 634 C C . PRO A 1 84 ? 21.133 10.414 -26.500 1.00 87.12 84 PRO A C 1
ATOM 636 O O . PRO A 1 84 ? 22.268 10.316 -26.974 1.00 87.12 84 PRO A O 1
ATOM 639 N N . ILE A 1 85 ? 20.050 9.980 -27.158 1.00 88.62 85 ILE A N 1
ATOM 640 C CA . ILE A 1 85 ? 20.109 9.376 -28.500 1.00 88.62 85 ILE A CA 1
ATOM 641 C C . ILE A 1 85 ? 20.592 10.404 -29.527 1.00 88.62 85 ILE A C 1
ATOM 643 O O . ILE A 1 85 ? 21.504 10.120 -30.302 1.00 88.62 85 ILE A O 1
ATOM 647 N N . SER A 1 86 ? 20.029 11.615 -29.501 1.00 90.50 86 SER A N 1
ATOM 648 C CA . SER A 1 86 ? 20.399 12.696 -30.422 1.00 90.50 86 SER A CA 1
ATOM 649 C C . SER A 1 86 ? 21.857 13.113 -30.246 1.00 90.50 86 SER A C 1
ATOM 651 O O . SER A 1 86 ? 22.568 13.301 -31.231 1.00 90.50 86 SER A O 1
ATOM 653 N N . ILE A 1 87 ? 22.326 13.199 -28.998 1.00 91.25 87 ILE A N 1
ATOM 654 C CA . ILE A 1 87 ? 23.728 13.510 -28.697 1.00 91.25 87 ILE A CA 1
ATOM 655 C C . ILE A 1 87 ? 24.652 12.402 -29.202 1.00 91.25 87 ILE A C 1
ATOM 657 O O . ILE A 1 87 ? 25.639 12.705 -29.865 1.00 91.25 87 ILE A O 1
ATOM 661 N N . SER A 1 88 ? 24.316 11.134 -28.958 1.00 91.38 88 SER A N 1
ATOM 662 C CA . SER A 1 88 ? 25.125 9.995 -29.415 1.00 91.38 88 SER A CA 1
ATOM 663 C C . SER A 1 88 ? 25.186 9.901 -30.943 1.00 91.38 88 SER A C 1
ATOM 665 O O . SER A 1 88 ? 26.230 9.598 -31.516 1.00 91.38 88 SER A O 1
ATOM 667 N N . LEU A 1 89 ? 24.082 10.208 -31.629 1.00 93.31 89 LEU A N 1
ATOM 668 C CA . LEU A 1 89 ? 24.054 10.275 -33.088 1.00 93.31 89 LEU A CA 1
ATOM 669 C C . LEU A 1 89 ? 24.887 11.456 -33.609 1.00 93.31 89 LEU A C 1
ATOM 671 O O . LEU A 1 89 ? 25.637 11.307 -34.573 1.00 93.31 89 LEU A O 1
ATOM 675 N N . GLY A 1 90 ? 24.802 12.612 -32.947 1.00 93.19 90 GLY A N 1
ATOM 676 C CA . GLY A 1 90 ? 25.591 13.797 -33.276 1.00 93.19 90 GLY A CA 1
ATOM 677 C C . GLY A 1 90 ? 27.096 13.571 -33.121 1.00 93.19 90 GLY A C 1
ATOM 678 O O . GLY A 1 90 ? 27.859 13.898 -34.032 1.00 93.19 90 GLY A O 1
ATOM 679 N N . THR A 1 91 ? 27.533 12.956 -32.017 1.00 91.12 91 THR A N 1
ATOM 680 C CA . THR A 1 91 ? 28.948 12.609 -31.802 1.00 91.12 91 THR A CA 1
ATOM 681 C C . THR A 1 91 ? 29.428 11.569 -32.810 1.00 91.12 91 THR A C 1
ATOM 683 O O . THR A 1 91 ? 30.527 11.709 -33.343 1.00 91.12 91 THR A O 1
ATOM 686 N N . CYS A 1 92 ? 28.586 10.585 -33.150 1.00 92.06 92 CYS A N 1
ATOM 687 C CA . CYS A 1 92 ? 28.868 9.618 -34.207 1.00 92.06 92 CYS A CA 1
ATOM 688 C C . CYS A 1 92 ? 29.135 10.323 -35.545 1.00 92.06 92 CYS A C 1
ATOM 690 O O . CYS A 1 92 ? 30.198 10.144 -36.137 1.00 92.06 92 CYS A O 1
ATOM 692 N N . ILE A 1 93 ? 28.209 11.168 -36.011 1.00 93.12 93 ILE A N 1
ATOM 693 C CA . ILE A 1 93 ? 28.340 11.885 -37.290 1.00 93.12 93 ILE A CA 1
ATOM 694 C C . ILE A 1 93 ? 29.587 12.779 -37.292 1.00 93.12 93 ILE A C 1
ATOM 696 O O . ILE A 1 93 ? 30.337 12.779 -38.270 1.00 93.12 93 ILE A O 1
ATOM 700 N N . ALA A 1 94 ? 29.853 13.487 -36.190 1.00 91.12 94 ALA A N 1
ATOM 701 C CA . ALA A 1 94 ? 31.043 14.318 -36.052 1.00 91.12 94 ALA A CA 1
ATOM 702 C C . ALA A 1 94 ? 32.332 13.495 -36.229 1.00 91.12 94 ALA A C 1
ATOM 704 O O . ALA A 1 94 ? 33.176 13.862 -37.044 1.00 91.12 94 ALA A O 1
ATOM 705 N N . CYS A 1 95 ? 32.477 12.348 -35.558 1.00 89.38 95 CYS A N 1
ATOM 706 C CA . CYS A 1 95 ? 33.651 11.482 -35.724 1.00 89.38 95 CYS A CA 1
ATOM 707 C C . CYS A 1 95 ? 33.867 11.035 -37.181 1.00 89.38 95 CYS A C 1
ATOM 709 O O . CYS A 1 95 ? 35.005 11.020 -37.650 1.00 89.38 95 CYS A O 1
ATOM 711 N N . GLY A 1 96 ? 32.789 10.742 -37.920 1.00 89.19 96 GLY A N 1
ATOM 712 C CA . GLY A 1 96 ? 32.865 10.398 -39.344 1.00 89.19 96 GLY A CA 1
ATOM 713 C C . GLY A 1 96 ? 33.389 11.547 -40.215 1.00 89.19 96 GLY A C 1
ATOM 714 O O . GLY A 1 96 ? 34.263 11.338 -41.056 1.00 89.19 96 GLY A O 1
ATOM 715 N N . ILE A 1 97 ? 32.921 12.778 -39.972 1.00 92.75 97 ILE A N 1
ATOM 716 C CA . ILE A 1 97 ? 33.371 13.981 -40.700 1.00 92.75 97 ILE A CA 1
ATOM 717 C C . ILE A 1 97 ? 34.861 14.249 -40.453 1.00 92.75 97 ILE A C 1
ATOM 719 O O . ILE A 1 97 ? 35.607 14.532 -41.390 1.00 92.75 97 ILE A O 1
ATOM 723 N N . PHE A 1 98 ? 35.315 14.102 -39.207 1.00 90.00 98 PHE A N 1
ATOM 724 C CA . PHE A 1 98 ? 36.720 14.282 -38.830 1.00 90.00 98 PHE A CA 1
ATOM 725 C C . PHE A 1 98 ? 37.609 13.068 -39.166 1.00 90.00 98 PHE A C 1
ATOM 727 O O . PHE A 1 98 ? 38.773 13.032 -38.772 1.00 90.00 98 PHE A O 1
ATOM 734 N N . ARG A 1 99 ? 37.091 12.104 -39.948 1.00 87.94 99 ARG A N 1
ATOM 735 C CA . ARG A 1 99 ? 37.794 10.901 -40.435 1.00 87.94 99 ARG A CA 1
ATOM 736 C C . ARG A 1 99 ? 38.317 9.989 -39.318 1.00 87.94 99 ARG A C 1
ATOM 738 O O . ARG A 1 99 ? 39.217 9.184 -39.557 1.00 87.94 99 ARG A O 1
ATOM 745 N N . ASP A 1 100 ? 37.733 10.073 -38.125 1.00 87.44 100 ASP A N 1
ATOM 746 C CA . ASP A 1 100 ? 38.014 9.167 -37.013 1.00 87.44 100 ASP A CA 1
ATOM 747 C C . ASP A 1 100 ? 37.086 7.947 -37.085 1.00 87.44 100 ASP A C 1
ATOM 749 O O . ASP A 1 100 ? 36.080 7.830 -36.378 1.00 87.44 100 ASP A O 1
ATOM 753 N N . TRP A 1 101 ? 37.417 7.047 -38.011 1.00 87.62 101 TRP A N 1
ATOM 754 C CA . TRP A 1 101 ? 36.607 5.872 -38.333 1.00 87.62 101 TRP A CA 1
ATOM 755 C C . TRP A 1 101 ? 36.539 4.849 -37.198 1.00 87.62 101 TRP A C 1
ATOM 757 O O . TRP A 1 101 ? 35.535 4.142 -37.082 1.00 87.62 101 TRP A O 1
ATOM 767 N N . PHE A 1 102 ? 37.570 4.788 -36.348 1.00 88.56 102 PHE A N 1
ATOM 768 C CA . PHE A 1 102 ? 37.575 3.923 -35.170 1.00 88.56 102 PHE A CA 1
ATOM 769 C C . PHE A 1 102 ? 36.531 4.405 -34.161 1.00 88.56 102 PHE A C 1
ATOM 771 O O . PHE A 1 102 ? 35.614 3.654 -33.830 1.00 88.56 102 PHE A O 1
ATOM 778 N N . CYS A 1 103 ? 36.584 5.678 -33.752 1.00 87.31 103 CYS A N 1
ATOM 779 C CA . CYS A 1 103 ? 35.594 6.249 -32.837 1.00 87.31 103 CYS A CA 1
ATOM 780 C C . CYS A 1 103 ? 34.177 6.238 -33.437 1.00 87.31 103 CYS A C 1
ATOM 782 O O . CYS A 1 103 ? 33.231 5.863 -32.745 1.00 87.31 103 CYS A O 1
ATOM 784 N N . PHE A 1 104 ? 34.030 6.556 -34.730 1.00 91.00 104 PHE A N 1
ATOM 785 C CA . PHE A 1 104 ? 32.753 6.460 -35.453 1.00 91.00 104 PHE A CA 1
ATOM 786 C C . PHE A 1 104 ? 32.131 5.062 -35.332 1.00 91.00 104 PHE A C 1
ATOM 788 O O . PHE A 1 104 ? 30.995 4.922 -34.879 1.00 91.00 104 PHE A O 1
ATOM 795 N N . SER A 1 105 ? 32.888 4.022 -35.695 1.00 90.31 105 SER A N 1
ATOM 796 C CA . SER A 1 105 ? 32.388 2.643 -35.714 1.00 90.31 105 SER A CA 1
ATOM 797 C C . SER A 1 105 ? 32.029 2.157 -34.312 1.00 90.31 105 SER A C 1
ATOM 799 O O . SER A 1 105 ? 31.028 1.467 -34.131 1.00 90.31 105 SER A O 1
ATOM 801 N N . MET A 1 106 ? 32.806 2.561 -33.304 1.00 91.00 106 MET A N 1
ATOM 802 C CA . MET A 1 106 ? 32.577 2.168 -31.916 1.00 91.00 106 MET A CA 1
ATOM 803 C C . MET A 1 106 ? 31.379 2.865 -31.266 1.00 91.00 106 MET A C 1
ATOM 805 O O . MET A 1 106 ? 30.676 2.232 -30.470 1.00 91.00 106 MET A O 1
ATOM 809 N N . ILE A 1 107 ? 31.121 4.133 -31.605 1.00 90.25 107 ILE A N 1
ATOM 810 C CA . ILE A 1 107 ? 29.911 4.847 -31.172 1.00 90.25 107 ILE A CA 1
ATOM 811 C C . ILE A 1 107 ? 28.684 4.240 -31.860 1.00 90.25 107 ILE A C 1
ATOM 813 O O . ILE A 1 107 ? 27.706 3.918 -31.186 1.00 90.25 107 ILE A O 1
ATOM 817 N N . LEU A 1 108 ? 28.751 4.001 -33.175 1.00 92.12 108 LEU A N 1
ATOM 818 C CA . LEU A 1 108 ? 27.657 3.389 -33.932 1.00 92.12 108 LEU A CA 1
ATOM 819 C C . LEU A 1 108 ? 27.310 1.988 -33.409 1.00 92.12 108 LEU A C 1
ATOM 821 O O . LEU A 1 108 ? 26.139 1.686 -33.179 1.00 92.12 108 LEU A O 1
ATOM 825 N N . LEU A 1 109 ? 28.325 1.155 -33.159 1.00 91.62 109 LEU A N 1
ATOM 826 C CA . LEU A 1 109 ? 28.150 -0.167 -32.558 1.00 91.62 109 LEU A CA 1
ATOM 827 C C . LEU A 1 109 ? 27.476 -0.073 -31.182 1.00 91.62 109 LEU A C 1
ATOM 829 O O . LEU A 1 109 ? 26.594 -0.874 -30.878 1.00 91.62 109 LEU A O 1
ATOM 833 N N . GLY A 1 110 ? 27.852 0.920 -30.370 1.00 89.50 110 GLY A N 1
ATOM 834 C CA . GLY A 1 110 ? 27.224 1.191 -29.077 1.00 89.50 110 GLY A CA 1
ATOM 835 C C . GLY A 1 110 ? 25.740 1.548 -29.196 1.00 89.50 110 GLY A C 1
ATOM 836 O O . GLY A 1 110 ? 24.926 0.985 -28.463 1.00 89.50 110 GLY A O 1
ATOM 837 N N . ILE A 1 111 ? 25.377 2.420 -30.145 1.00 90.94 111 ILE A N 1
ATOM 838 C CA . ILE A 1 111 ? 23.981 2.811 -30.412 1.00 90.94 111 ILE A CA 1
ATOM 839 C C . ILE A 1 111 ? 23.151 1.586 -30.811 1.00 90.94 111 ILE A C 1
ATOM 841 O O . ILE A 1 111 ? 22.086 1.353 -30.240 1.00 90.94 111 ILE A O 1
ATOM 845 N N . VAL A 1 112 ? 23.647 0.781 -31.756 1.00 90.88 112 VAL A N 1
ATOM 846 C CA . VAL A 1 112 ? 22.929 -0.404 -32.250 1.00 90.88 112 VAL A CA 1
ATOM 847 C C . VAL A 1 112 ? 22.801 -1.467 -31.157 1.00 90.88 112 VAL A C 1
ATOM 849 O O . VAL A 1 112 ? 21.697 -1.943 -30.902 1.00 90.88 112 VAL A O 1
ATOM 852 N N . SER A 1 113 ? 23.897 -1.810 -30.473 1.00 89.62 113 SER A N 1
ATOM 853 C CA . SER A 1 113 ? 23.911 -2.823 -29.406 1.00 89.62 113 SER A CA 1
ATOM 854 C C . SER A 1 113 ? 22.981 -2.454 -28.245 1.00 89.62 113 SER A C 1
ATOM 856 O O . SER A 1 113 ? 22.164 -3.268 -27.798 1.00 89.62 113 SER A O 1
ATOM 858 N N . SER A 1 114 ? 23.041 -1.194 -27.804 1.00 87.81 114 SER A N 1
ATOM 859 C CA . SER A 1 114 ? 22.171 -0.683 -26.741 1.00 87.81 114 SER A CA 1
ATOM 860 C C . SER A 1 114 ? 20.714 -0.643 -27.192 1.00 87.81 114 SER A C 1
ATOM 862 O O . SER A 1 114 ? 19.838 -1.063 -26.443 1.00 87.81 114 SER A O 1
ATOM 864 N N . GLY A 1 115 ? 20.442 -0.209 -28.428 1.00 87.38 115 GLY A N 1
ATOM 865 C CA . GLY A 1 115 ? 19.092 -0.177 -28.992 1.00 87.38 115 GLY A CA 1
ATOM 866 C C . GLY A 1 115 ? 18.450 -1.562 -29.060 1.00 87.38 115 GLY A C 1
ATOM 867 O O . GLY A 1 115 ? 17.338 -1.747 -28.567 1.00 87.38 115 GLY A O 1
ATOM 868 N N . VAL A 1 116 ? 19.169 -2.555 -29.593 1.00 86.62 116 VAL A N 1
ATOM 869 C CA . VAL A 1 116 ? 18.703 -3.951 -29.643 1.00 86.62 116 VAL A CA 1
ATOM 870 C C . VAL A 1 116 ? 18.458 -4.493 -28.235 1.00 86.62 116 VAL A C 1
ATOM 872 O O . VAL A 1 116 ? 17.423 -5.108 -27.985 1.00 86.62 116 VAL A O 1
ATOM 875 N N . THR A 1 117 ? 19.360 -4.219 -27.292 1.00 85.94 117 THR A N 1
ATOM 876 C CA . THR A 1 117 ? 19.193 -4.675 -25.906 1.00 85.94 117 THR A CA 1
ATOM 877 C C . THR A 1 117 ? 17.975 -4.040 -25.236 1.00 85.94 117 THR A C 1
ATOM 879 O O . THR A 1 117 ? 17.194 -4.740 -24.595 1.00 85.94 117 THR A O 1
ATOM 882 N N . CYS A 1 118 ? 17.756 -2.737 -25.427 1.00 82.38 118 CYS A N 1
ATOM 883 C CA . CYS A 1 118 ? 16.573 -2.044 -24.920 1.00 82.38 118 CYS A CA 1
ATOM 884 C C . CYS A 1 118 ? 15.273 -2.597 -25.518 1.00 82.38 118 CYS A C 1
ATOM 886 O O . CYS A 1 118 ? 14.284 -2.687 -24.797 1.00 82.38 118 CYS A O 1
ATOM 888 N N . LEU A 1 119 ? 15.263 -3.005 -26.792 1.00 82.62 119 LEU A N 1
ATOM 889 C CA . LEU A 1 119 ? 14.098 -3.646 -27.412 1.00 82.62 119 LEU A CA 1
ATOM 890 C C . LEU A 1 119 ? 13.800 -5.015 -26.793 1.00 82.62 119 LEU A C 1
ATOM 892 O O . LEU A 1 119 ? 12.652 -5.302 -26.467 1.00 82.62 119 LEU A O 1
ATOM 896 N N . VAL A 1 120 ? 14.826 -5.845 -26.593 1.00 81.50 120 VAL A N 1
ATOM 897 C CA . VAL A 1 120 ? 14.659 -7.180 -25.998 1.00 81.50 120 VAL A CA 1
ATOM 898 C C . VAL A 1 120 ? 14.220 -7.072 -24.538 1.00 81.50 120 VAL A C 1
ATOM 900 O O . VAL A 1 120 ? 13.235 -7.695 -24.151 1.00 81.50 120 VAL A O 1
ATOM 903 N N . ILE A 1 121 ? 14.879 -6.240 -23.729 1.00 79.06 121 ILE A N 1
ATOM 904 C CA . ILE A 1 121 ? 14.503 -6.041 -22.320 1.00 79.06 121 ILE A CA 1
ATOM 905 C C . ILE A 1 121 ? 13.131 -5.359 -22.210 1.00 79.06 121 ILE A C 1
ATOM 907 O O . ILE A 1 121 ? 12.321 -5.728 -21.363 1.00 79.06 121 ILE A O 1
ATOM 911 N N . GLY A 1 122 ? 12.844 -4.391 -23.082 1.00 73.06 122 GLY A N 1
ATOM 912 C CA . GLY A 1 122 ? 11.570 -3.672 -23.123 1.00 73.06 122 GLY A CA 1
ATOM 913 C C . GLY A 1 122 ? 10.389 -4.504 -23.625 1.00 73.06 122 GLY A C 1
ATOM 914 O O . GLY A 1 122 ? 9.251 -4.076 -23.473 1.00 73.06 122 GLY A O 1
ATOM 915 N N . SER A 1 123 ? 10.635 -5.688 -24.195 1.00 74.38 123 SER A N 1
ATOM 916 C CA . SER A 1 123 ? 9.576 -6.606 -24.632 1.00 74.38 123 SER A CA 1
ATOM 917 C C . SER A 1 123 ? 8.925 -7.396 -23.489 1.00 74.38 123 SER A C 1
ATOM 919 O O . SER A 1 123 ? 7.901 -8.045 -23.706 1.00 74.38 123 SER A O 1
ATOM 921 N N . GLY A 1 124 ? 9.493 -7.339 -22.278 1.00 71.19 124 GLY A N 1
ATOM 922 C CA . GLY A 1 124 ? 8.932 -8.000 -21.103 1.00 71.19 124 GLY A CA 1
ATOM 923 C C . GLY A 1 124 ? 7.554 -7.446 -20.747 1.00 71.19 124 GLY A C 1
ATOM 924 O O . GLY A 1 124 ? 7.386 -6.241 -20.553 1.00 71.19 124 GLY A O 1
ATOM 925 N N . LYS A 1 125 ? 6.564 -8.330 -20.622 1.00 72.56 125 LYS A N 1
ATOM 926 C CA . LYS A 1 125 ? 5.219 -7.976 -20.175 1.00 72.56 125 LYS A CA 1
ATOM 927 C C . LYS A 1 125 ? 5.185 -7.945 -18.658 1.00 72.56 125 LYS A C 1
ATOM 929 O O . LYS A 1 125 ? 5.515 -8.924 -17.995 1.00 72.56 125 LYS A O 1
ATOM 934 N N . PHE A 1 126 ? 4.784 -6.815 -18.095 1.00 71.56 126 PHE A N 1
ATOM 935 C CA . PHE A 1 126 ? 4.578 -6.716 -16.659 1.00 71.56 126 PHE A CA 1
ATOM 936 C C . PHE A 1 126 ? 3.179 -7.212 -16.311 1.00 71.56 126 PHE A C 1
ATOM 938 O O . PHE A 1 126 ? 2.185 -6.689 -16.809 1.00 71.56 126 PHE A O 1
ATOM 945 N N . ASP A 1 127 ? 3.109 -8.202 -15.436 1.00 72.19 127 ASP A N 1
ATOM 946 C CA . ASP A 1 127 ? 1.862 -8.787 -14.975 1.00 72.19 127 ASP A CA 1
ATOM 947 C C . ASP A 1 127 ? 1.799 -8.819 -13.443 1.00 72.19 127 ASP A C 1
ATOM 949 O O . ASP A 1 127 ? 2.808 -8.746 -12.732 1.00 72.19 127 ASP A O 1
ATOM 953 N N . VAL A 1 128 ? 0.582 -8.907 -12.921 1.00 75.31 128 VAL A N 1
ATOM 954 C CA . VAL A 1 128 ? 0.320 -9.131 -11.506 1.00 75.31 128 VAL A CA 1
ATOM 955 C C . VAL A 1 128 ? -0.190 -10.543 -11.346 1.00 75.31 128 VAL A C 1
ATOM 957 O O . VAL A 1 128 ? -1.323 -10.855 -11.715 1.00 75.31 128 VAL A O 1
ATOM 960 N N . ARG A 1 129 ? 0.609 -11.387 -10.697 1.00 73.88 129 ARG A N 1
ATOM 961 C CA . ARG A 1 129 ? 0.182 -12.742 -10.380 1.00 73.88 129 ARG A CA 1
ATOM 962 C C . ARG A 1 129 ? -0.942 -12.696 -9.349 1.00 73.88 129 ARG A C 1
ATOM 964 O O . ARG A 1 129 ? -0.715 -12.431 -8.166 1.00 73.88 129 ARG A O 1
ATOM 971 N N . ARG A 1 130 ? -2.162 -12.971 -9.810 1.00 73.31 130 ARG A N 1
ATOM 972 C CA . ARG A 1 130 ? -3.353 -13.091 -8.963 1.00 73.31 130 ARG A CA 1
ATOM 973 C C . ARG A 1 130 ? -3.478 -14.508 -8.425 1.00 73.31 130 ARG A C 1
ATOM 975 O O . ARG A 1 130 ? -3.114 -15.479 -9.087 1.00 73.31 130 ARG A O 1
ATOM 982 N N . ILE A 1 131 ? -4.020 -14.622 -7.219 1.00 71.56 131 ILE A N 1
ATOM 983 C CA . ILE A 1 131 ? -4.361 -15.916 -6.632 1.00 71.56 131 ILE A CA 1
ATOM 984 C C . ILE A 1 131 ? -5.840 -16.165 -6.880 1.00 71.56 131 ILE A C 1
ATOM 986 O O . ILE A 1 131 ? -6.683 -15.364 -6.477 1.00 71.56 131 ILE A O 1
ATOM 990 N N . VAL A 1 132 ? -6.149 -17.280 -7.542 1.00 71.50 132 VAL A N 1
ATOM 991 C CA . VAL A 1 132 ? -7.530 -17.727 -7.716 1.00 71.50 132 VAL A CA 1
ATOM 992 C C . VAL A 1 132 ? -8.010 -18.306 -6.381 1.00 71.50 132 VAL A C 1
ATOM 994 O O . VAL A 1 132 ? -7.384 -19.241 -5.871 1.00 71.50 132 VAL A O 1
ATOM 997 N N . PRO A 1 133 ? -9.076 -17.754 -5.780 1.00 73.31 133 PRO A N 1
ATOM 998 C CA . PRO A 1 133 ? -9.599 -18.265 -4.523 1.00 73.31 133 PRO A CA 1
ATOM 999 C C . PRO A 1 133 ? -10.213 -19.658 -4.705 1.00 73.31 133 PRO A C 1
ATOM 1001 O O . PRO A 1 133 ? -10.690 -20.015 -5.784 1.00 73.31 133 PRO A O 1
ATOM 1004 N N . ALA A 1 134 ? -10.230 -20.447 -3.630 1.00 75.12 134 ALA A N 1
ATOM 1005 C CA . ALA A 1 134 ? -10.904 -21.740 -3.634 1.00 75.12 134 ALA A CA 1
ATOM 1006 C C . ALA A 1 134 ? -12.422 -21.565 -3.827 1.00 75.12 134 ALA A C 1
ATOM 1008 O O . ALA A 1 134 ? -13.031 -20.600 -3.353 1.00 75.12 134 ALA A O 1
ATOM 1009 N N . LYS A 1 135 ? -13.057 -22.516 -4.520 1.00 74.12 135 LYS A N 1
ATOM 1010 C CA . LYS A 1 135 ? -14.508 -22.491 -4.739 1.00 74.12 135 LYS A CA 1
ATOM 1011 C C . LYS A 1 135 ? -15.232 -22.570 -3.390 1.00 74.12 135 LYS A C 1
ATOM 1013 O O . LYS A 1 135 ? -15.029 -23.520 -2.642 1.00 74.12 135 LYS A O 1
ATOM 1018 N N . GLY A 1 136 ? -16.087 -21.588 -3.106 1.00 73.06 136 GLY A N 1
ATOM 1019 C CA . GLY A 1 136 ? -16.821 -21.493 -1.839 1.00 73.06 136 GLY A CA 1
ATOM 1020 C C . GLY A 1 136 ? -16.109 -20.705 -0.735 1.00 73.06 136 GLY A C 1
ATOM 1021 O O . GLY A 1 136 ? -16.616 -20.677 0.385 1.00 73.06 136 GLY A O 1
ATOM 1022 N N . SER A 1 137 ? -14.974 -20.051 -1.021 1.00 76.31 137 SER A N 1
ATOM 1023 C CA . SER A 1 137 ? -14.351 -19.130 -0.065 1.00 76.31 137 SER A CA 1
ATOM 1024 C C . SER A 1 137 ? -15.325 -18.017 0.356 1.00 76.31 137 SER A C 1
ATOM 1026 O O . SER A 1 137 ? -16.019 -17.459 -0.501 1.00 76.31 137 SER A O 1
ATOM 1028 N N . PRO A 1 138 ? -15.388 -17.669 1.658 1.00 81.69 138 PRO A N 1
ATOM 1029 C CA . PRO A 1 138 ? -16.171 -16.529 2.125 1.00 81.69 138 PRO A CA 1
ATOM 1030 C C . PRO A 1 138 ? -15.610 -15.214 1.556 1.00 81.69 138 PRO A C 1
ATOM 1032 O O . PRO A 1 138 ? -14.539 -15.195 0.950 1.00 81.69 138 PRO A O 1
ATOM 1035 N N . LYS A 1 139 ? -16.320 -14.097 1.772 1.00 83.94 139 LYS A N 1
ATOM 1036 C CA . LYS A 1 139 ? -15.787 -12.761 1.452 1.00 83.94 139 LYS A CA 1
ATOM 1037 C C . LYS A 1 139 ? -14.405 -12.571 2.083 1.00 83.94 139 LYS A C 1
ATOM 1039 O O . LYS A 1 139 ? -14.195 -12.992 3.223 1.00 83.94 139 LYS A O 1
ATOM 1044 N N . GLY A 1 140 ? -13.515 -11.902 1.351 1.00 83.50 140 GLY A N 1
ATOM 1045 C CA . GLY A 1 140 ? -12.117 -11.713 1.738 1.00 83.50 140 GLY A CA 1
ATOM 1046 C C . GLY A 1 140 ? -11.881 -10.610 2.754 1.00 83.50 140 GLY A C 1
ATOM 1047 O O . GLY A 1 140 ? -10.735 -10.243 2.992 1.00 83.50 140 GLY A O 1
ATOM 1048 N N . ASP A 1 141 ? -12.952 -10.072 3.339 1.00 90.69 141 ASP A N 1
ATOM 1049 C CA . ASP A 1 141 ? -12.899 -8.991 4.313 1.00 90.69 141 ASP A CA 1
ATOM 1050 C C . ASP A 1 141 ? -11.840 -9.270 5.393 1.00 90.69 141 ASP A C 1
ATOM 1052 O O . ASP A 1 141 ? -11.746 -10.376 5.938 1.00 90.69 141 ASP A O 1
ATOM 1056 N N . GLY A 1 142 ? -11.047 -8.261 5.735 1.00 91.88 142 GLY A N 1
ATOM 1057 C CA . GLY A 1 142 ? -9.965 -8.398 6.700 1.00 91.88 142 GLY A CA 1
ATOM 1058 C C . GLY A 1 142 ? -9.329 -7.066 7.058 1.00 91.88 142 GLY A C 1
ATOM 1059 O O . GLY A 1 142 ? -9.769 -6.011 6.609 1.00 91.88 142 GLY A O 1
ATOM 1060 N N . MET A 1 143 ? -8.280 -7.107 7.872 1.00 93.50 143 MET A N 1
ATOM 1061 C CA . MET A 1 143 ? -7.511 -5.917 8.216 1.00 93.50 143 MET A CA 1
ATOM 1062 C C . MET A 1 143 ? -6.013 -6.148 8.161 1.00 93.50 143 MET A C 1
ATOM 1064 O O . MET A 1 143 ? -5.517 -7.207 8.540 1.00 93.50 143 MET A O 1
ATOM 1068 N N . MET A 1 144 ? -5.294 -5.120 7.731 1.00 93.00 144 MET A N 1
ATOM 1069 C CA . MET A 1 144 ? -3.848 -5.017 7.807 1.00 93.00 144 MET A CA 1
ATOM 1070 C C . MET A 1 144 ? -3.475 -4.137 8.997 1.00 93.00 144 MET A C 1
ATOM 1072 O O . MET A 1 144 ? -3.937 -3.002 9.106 1.00 93.00 144 MET A O 1
ATOM 1076 N N . ILE A 1 145 ? -2.640 -4.655 9.892 1.00 90.62 145 ILE A N 1
ATOM 1077 C CA . ILE A 1 145 ? -2.218 -3.968 11.112 1.00 90.62 145 ILE A CA 1
ATOM 1078 C C . ILE A 1 145 ? -0.788 -3.470 10.930 1.00 90.62 145 ILE A C 1
ATOM 1080 O O . ILE A 1 145 ? 0.132 -4.259 10.711 1.00 90.62 145 ILE A O 1
ATOM 1084 N N . SER A 1 146 ? -0.611 -2.160 11.067 1.00 87.56 146 SER A N 1
ATOM 1085 C CA . SER A 1 146 ? 0.679 -1.496 11.265 1.00 87.56 146 SER A CA 1
ATOM 1086 C C . SER A 1 146 ? 0.721 -0.857 12.661 1.00 87.56 146 SER A C 1
ATOM 1088 O O . SER A 1 146 ? -0.287 -0.820 13.364 1.00 87.56 146 SER A O 1
ATOM 1090 N N . ASP A 1 147 ? 1.869 -0.315 13.073 1.00 83.94 147 ASP A N 1
ATOM 1091 C CA . ASP A 1 147 ? 2.056 0.199 14.442 1.00 83.94 147 ASP A CA 1
ATOM 1092 C C . ASP A 1 147 ? 1.060 1.303 14.846 1.00 83.94 147 ASP A C 1
ATOM 1094 O O . ASP A 1 147 ? 0.615 1.357 15.994 1.00 83.94 147 ASP A O 1
ATOM 1098 N N . LYS A 1 148 ? 0.706 2.195 13.910 1.00 86.31 148 LYS A N 1
ATOM 1099 C CA . LYS A 1 148 ? -0.192 3.345 14.144 1.00 86.31 148 LYS A CA 1
ATOM 1100 C C . LYS A 1 148 ? -1.366 3.444 13.172 1.00 86.31 148 LYS A C 1
ATOM 1102 O O . LYS A 1 148 ? -2.187 4.349 13.314 1.00 86.31 148 LYS A O 1
ATOM 1107 N N . ASP A 1 149 ? -1.463 2.522 12.222 1.00 91.19 149 ASP A N 1
ATOM 1108 C CA . ASP A 1 149 ? -2.506 2.508 11.201 1.00 91.19 149 ASP A CA 1
ATOM 1109 C C . ASP A 1 149 ? -3.096 1.100 11.081 1.00 91.19 149 ASP A C 1
ATOM 1111 O O . ASP A 1 149 ? -2.367 0.107 11.019 1.00 91.19 149 ASP A O 1
ATOM 1115 N N . VAL A 1 150 ? -4.421 1.023 11.019 1.00 94.19 150 VAL A N 1
ATOM 1116 C CA . VAL A 1 150 ? -5.163 -0.190 10.673 1.00 94.19 150 VAL A CA 1
ATOM 1117 C C . VAL A 1 150 ? -5.864 0.050 9.346 1.00 94.19 150 VAL A C 1
ATOM 1119 O O . VAL A 1 150 ? -6.546 1.057 9.171 1.00 94.19 150 VAL A O 1
ATOM 1122 N N . ILE A 1 151 ? -5.689 -0.856 8.393 1.00 95.19 151 ILE A N 1
ATOM 1123 C CA . ILE A 1 151 ? -6.312 -0.761 7.074 1.00 95.19 151 ILE A CA 1
ATOM 1124 C C . ILE A 1 151 ? -7.313 -1.896 6.950 1.00 95.19 151 ILE A C 1
ATOM 1126 O O . ILE A 1 151 ? -6.929 -3.057 6.950 1.00 95.19 151 ILE A O 1
ATOM 1130 N N . ILE A 1 152 ? -8.590 -1.566 6.864 1.00 94.56 152 ILE A N 1
ATOM 1131 C CA . ILE A 1 152 ? -9.684 -2.506 6.673 1.00 94.56 152 ILE A CA 1
ATOM 1132 C C . ILE A 1 152 ? -9.878 -2.689 5.171 1.00 94.56 152 ILE A C 1
ATOM 1134 O O . ILE A 1 152 ? -10.127 -1.724 4.453 1.00 94.56 152 ILE A O 1
ATOM 1138 N N . LEU A 1 153 ? -9.767 -3.930 4.714 1.00 93.00 153 LEU A N 1
ATOM 1139 C CA . LEU A 1 153 ? -10.049 -4.344 3.348 1.00 93.00 153 LEU A CA 1
ATOM 1140 C C . LEU A 1 153 ? -11.436 -4.984 3.319 1.00 93.00 153 LEU A C 1
ATOM 1142 O O . LEU A 1 153 ? -11.668 -5.962 4.028 1.00 93.00 153 LEU A O 1
ATOM 1146 N N . GLN A 1 154 ? -12.340 -4.447 2.507 1.00 90.88 154 GLN A N 1
ATOM 1147 C CA . GLN A 1 154 ? -13.669 -5.007 2.258 1.00 90.88 154 GLN A CA 1
ATOM 1148 C C . GLN A 1 154 ? -13.768 -5.398 0.788 1.00 90.88 154 GLN A C 1
ATOM 1150 O O . GLN A 1 154 ? -13.452 -4.586 -0.078 1.00 90.88 154 GLN A O 1
ATOM 1155 N N . GLY A 1 155 ? -14.183 -6.628 0.492 1.00 87.00 155 GLY A N 1
ATOM 1156 C CA . GLY A 1 155 ? -14.309 -7.072 -0.895 1.00 87.00 155 GLY A CA 1
ATOM 1157 C C . GLY A 1 155 ? -14.256 -8.581 -1.094 1.00 87.00 155 GLY A C 1
ATOM 1158 O O . GLY A 1 155 ? -14.321 -9.386 -0.161 1.00 87.00 155 GLY A O 1
ATOM 1159 N N . GLU A 1 156 ? -14.154 -8.980 -2.358 1.00 85.75 156 GLU A N 1
ATOM 1160 C CA . GLU A 1 156 ? -13.994 -10.385 -2.724 1.00 85.75 156 GLU A CA 1
ATOM 1161 C C . GLU A 1 156 ? -12.615 -10.928 -2.327 1.00 85.75 156 GLU A C 1
ATOM 1163 O O . GLU A 1 156 ? -11.611 -10.211 -2.340 1.00 85.75 156 GLU A O 1
ATOM 1168 N N . GLU A 1 157 ? -12.557 -12.229 -2.026 1.00 85.00 157 GLU A N 1
ATOM 1169 C CA . GLU A 1 157 ? -11.309 -12.927 -1.681 1.00 85.00 157 GLU A CA 1
ATOM 1170 C C . GLU A 1 157 ? -10.247 -12.772 -2.775 1.00 85.00 157 GLU A C 1
ATOM 1172 O O . GLU A 1 157 ? -9.070 -12.640 -2.469 1.00 85.00 157 GLU A O 1
ATOM 1177 N N . SER A 1 158 ? -10.643 -12.718 -4.048 1.00 81.50 158 SER A N 1
ATOM 1178 C CA . SER A 1 158 ? -9.736 -12.526 -5.188 1.00 81.50 158 SER A CA 1
ATOM 1179 C C . SER A 1 158 ? -8.989 -11.183 -5.124 1.00 81.50 158 SER A C 1
ATOM 1181 O O . SER A 1 158 ? -7.763 -11.136 -5.278 1.00 81.50 158 SER A O 1
ATOM 1183 N N . SER A 1 159 ? -9.704 -10.092 -4.846 1.00 84.56 159 SER A N 1
ATOM 1184 C CA . SER A 1 159 ? -9.134 -8.748 -4.719 1.00 84.56 159 SER A CA 1
ATOM 1185 C C . SER A 1 159 ? -8.226 -8.647 -3.491 1.00 84.56 159 SER A C 1
ATOM 1187 O O . SER A 1 159 ? -7.100 -8.155 -3.584 1.00 84.56 159 SER A O 1
ATOM 1189 N N . VAL A 1 160 ? -8.663 -9.185 -2.347 1.00 88.19 160 VAL A N 1
ATOM 1190 C CA . VAL A 1 160 ? -7.872 -9.150 -1.105 1.00 88.19 160 VAL A CA 1
ATOM 1191 C C . VAL A 1 160 ? -6.641 -10.057 -1.185 1.00 88.19 160 VAL A C 1
ATOM 1193 O O . VAL A 1 160 ? -5.548 -9.667 -0.760 1.00 88.19 160 VAL A O 1
ATOM 1196 N N . ALA A 1 161 ? -6.761 -11.243 -1.784 1.00 86.06 161 ALA A N 1
ATOM 1197 C CA . ALA A 1 161 ? -5.639 -12.151 -2.009 1.00 86.06 161 ALA A CA 1
ATOM 1198 C C . ALA A 1 161 ? -4.589 -11.537 -2.946 1.00 86.06 161 ALA A C 1
ATOM 1200 O O . ALA A 1 161 ? -3.392 -11.735 -2.735 1.00 86.06 161 ALA A O 1
ATOM 1201 N N . THR A 1 162 ? -5.014 -10.740 -3.933 1.00 85.62 162 THR A N 1
ATOM 1202 C CA . THR A 1 162 ? -4.095 -10.016 -4.824 1.00 85.62 162 THR A CA 1
ATOM 1203 C C . THR A 1 162 ? -3.234 -9.020 -4.043 1.00 85.62 162 THR A C 1
ATOM 1205 O O . THR A 1 162 ? -2.022 -8.996 -4.227 1.00 85.62 162 THR A O 1
ATOM 1208 N N . ILE A 1 163 ? -3.809 -8.261 -3.106 1.00 88.50 163 ILE A N 1
ATOM 1209 C CA . ILE A 1 163 ? -3.043 -7.316 -2.272 1.00 88.50 163 ILE A CA 1
ATOM 1210 C C . ILE A 1 163 ? -2.143 -8.055 -1.275 1.00 88.50 163 ILE A C 1
ATOM 1212 O O . ILE A 1 163 ? -0.972 -7.719 -1.103 1.00 88.50 163 ILE A O 1
ATOM 1216 N N . THR A 1 164 ? -2.681 -9.065 -0.594 1.00 88.44 164 THR A N 1
ATOM 1217 C CA . THR A 1 164 ? -1.997 -9.701 0.543 1.00 88.44 164 THR A CA 1
ATOM 1218 C C . THR A 1 164 ? -0.911 -10.687 0.119 1.00 88.44 164 THR A C 1
ATOM 1220 O O . THR A 1 164 ? 0.122 -10.785 0.789 1.00 88.44 164 THR A O 1
ATOM 1223 N N . ARG A 1 165 ? -1.128 -11.416 -0.981 1.00 85.00 165 ARG A N 1
ATOM 1224 C CA . ARG A 1 165 ? -0.277 -12.529 -1.430 1.00 85.00 165 ARG A CA 1
ATOM 1225 C C . ARG A 1 165 ? 0.172 -12.423 -2.888 1.00 85.00 165 ARG A C 1
ATOM 1227 O O . ARG A 1 165 ? 1.008 -13.222 -3.306 1.00 85.00 165 ARG A O 1
ATOM 1234 N N . GLY A 1 166 ? -0.375 -11.488 -3.661 1.00 82.88 166 GLY A N 1
ATOM 1235 C CA . GLY A 1 166 ? 0.040 -11.277 -5.042 1.00 82.88 166 GLY A CA 1
ATOM 1236 C C . GLY A 1 166 ? 1.466 -10.741 -5.146 1.00 82.88 166 GLY A C 1
ATOM 1237 O O . GLY A 1 166 ? 2.066 -10.249 -4.182 1.00 82.88 166 GLY A O 1
ATOM 1238 N N . SER A 1 167 ? 2.011 -10.828 -6.352 1.00 82.25 167 SER A N 1
ATOM 1239 C CA . SER A 1 167 ? 3.344 -10.333 -6.672 1.00 82.25 167 SER A CA 1
ATOM 1240 C C . SER A 1 167 ? 3.381 -9.751 -8.078 1.00 82.25 167 SER A C 1
ATOM 1242 O O . SER A 1 167 ? 2.633 -10.164 -8.963 1.00 82.25 167 SER A O 1
ATOM 1244 N N . PHE A 1 168 ? 4.262 -8.772 -8.269 1.00 81.50 168 PHE A N 1
ATOM 1245 C CA . PHE A 1 168 ? 4.613 -8.301 -9.599 1.00 81.50 168 PHE A CA 1
ATOM 1246 C C . PHE A 1 168 ? 5.540 -9.310 -10.265 1.00 81.50 168 PHE A C 1
ATOM 1248 O O . PHE A 1 168 ? 6.537 -9.729 -9.671 1.00 81.50 168 PHE A O 1
ATOM 1255 N N . THR A 1 169 ? 5.216 -9.676 -11.495 1.00 75.19 169 THR A N 1
ATOM 1256 C CA . THR A 1 169 ? 5.994 -10.595 -12.318 1.00 75.19 169 THR A CA 1
ATOM 1257 C C . THR A 1 169 ? 6.267 -9.945 -13.661 1.00 75.19 169 THR A C 1
ATOM 1259 O O . THR A 1 169 ? 5.389 -9.323 -14.246 1.00 75.19 169 THR A O 1
ATOM 1262 N N . LEU A 1 170 ? 7.497 -10.074 -14.144 1.00 72.38 170 LEU A N 1
ATOM 1263 C CA . LEU A 1 170 ? 7.861 -9.652 -15.488 1.00 72.38 170 LEU A CA 1
ATOM 1264 C C . LEU A 1 170 ? 7.993 -10.916 -16.326 1.00 72.38 170 LEU A C 1
ATOM 1266 O O . LEU A 1 170 ? 8.910 -11.708 -16.103 1.00 72.38 170 LEU A O 1
ATOM 1270 N N . ASP A 1 171 ? 7.038 -11.126 -17.221 1.00 71.25 171 ASP A N 1
ATOM 1271 C CA . ASP A 1 171 ? 7.013 -12.275 -18.105 1.00 71.25 171 ASP A CA 1
ATOM 1272 C C . ASP A 1 171 ? 7.636 -11.907 -19.451 1.00 71.25 171 ASP A C 1
ATOM 1274 O O . ASP A 1 171 ? 7.155 -11.044 -20.187 1.00 71.25 171 ASP A O 1
ATOM 1278 N N . PHE A 1 172 ? 8.749 -12.559 -19.755 1.00 66.44 172 PHE A N 1
ATOM 1279 C CA . PHE A 1 172 ? 9.436 -12.435 -21.035 1.00 66.44 172 PHE A CA 1
ATOM 1280 C C . PHE A 1 172 ? 8.998 -13.522 -22.020 1.00 66.44 172 PHE A C 1
ATOM 1282 O O . PHE A 1 172 ? 9.436 -13.536 -23.165 1.00 66.44 172 PHE A O 1
ATOM 1289 N N . THR A 1 173 ? 8.144 -14.449 -21.596 1.00 59.91 173 THR A N 1
ATOM 1290 C CA . THR A 1 173 ? 7.705 -15.582 -22.400 1.00 59.91 173 THR A CA 1
ATOM 1291 C C . THR A 1 173 ? 6.565 -15.126 -23.301 1.00 59.91 173 THR A C 1
ATOM 1293 O O . THR A 1 173 ? 5.468 -14.805 -22.856 1.00 59.91 173 THR A O 1
ATOM 1296 N N . GLY A 1 174 ? 6.808 -15.086 -24.608 1.00 53.31 174 GLY A N 1
ATOM 1297 C CA . GLY A 1 174 ? 5.783 -14.769 -25.603 1.00 53.31 174 GLY A CA 1
ATOM 1298 C C . GLY A 1 174 ? 4.738 -15.876 -25.805 1.00 53.31 174 GLY A C 1
ATOM 1299 O O . GLY A 1 174 ? 4.355 -16.106 -26.947 1.00 53.31 174 GLY A O 1
ATOM 1300 N N . GLN A 1 175 ? 4.294 -16.590 -24.761 1.00 45.72 175 GLN A N 1
ATOM 1301 C CA . GLN A 1 175 ? 3.338 -17.693 -24.901 1.00 45.72 175 GLN A CA 1
ATOM 1302 C C . GLN A 1 175 ? 2.241 -17.697 -23.833 1.00 45.72 175 GLN A C 1
ATOM 1304 O O . GLN A 1 175 ? 2.423 -18.100 -22.688 1.00 45.72 175 GLN A O 1
ATOM 1309 N N . ASN A 1 176 ? 1.047 -17.352 -24.304 1.00 45.81 176 ASN A N 1
ATOM 1310 C CA . ASN A 1 176 ? -0.218 -17.834 -23.782 1.00 45.81 176 ASN A CA 1
ATOM 1311 C C . ASN A 1 176 ? -0.262 -19.373 -23.918 1.00 45.81 176 ASN A C 1
ATOM 1313 O O . ASN A 1 176 ? -0.558 -19.853 -25.009 1.00 45.81 176 ASN A O 1
ATOM 1317 N N . HIS A 1 177 ? 0.019 -20.155 -22.869 1.00 34.28 177 HIS A N 1
ATOM 1318 C CA . HIS A 1 177 ? -0.641 -21.462 -22.676 1.00 34.28 177 HIS A CA 1
ATOM 1319 C C . HIS A 1 177 ? -0.412 -22.050 -21.269 1.00 34.28 177 HIS A C 1
ATOM 1321 O O . HIS A 1 177 ? 0.734 -22.284 -20.883 1.00 34.28 177 HIS A O 1
ATOM 1327 N N . PRO A 1 178 ? -1.472 -22.352 -20.498 1.00 41.88 178 PRO A N 1
ATOM 1328 C CA . PRO A 1 178 ? -1.365 -23.001 -19.201 1.00 41.88 178 PRO A CA 1
ATOM 1329 C C . PRO A 1 178 ? -1.578 -24.515 -19.338 1.00 41.88 178 PRO A C 1
ATOM 1331 O O . PRO A 1 178 ? -2.646 -24.976 -18.991 1.00 41.88 178 PRO A O 1
ATOM 1334 N N . ASP A 1 179 ? -0.605 -25.279 -19.845 1.00 36.84 179 ASP A N 1
ATOM 1335 C CA . ASP A 1 179 ? -0.638 -26.764 -19.786 1.00 36.84 179 ASP A CA 1
ATOM 1336 C C . ASP A 1 179 ? 0.768 -27.412 -19.808 1.00 36.84 179 ASP A C 1
ATOM 1338 O O . ASP A 1 179 ? 0.947 -28.563 -20.196 1.00 36.84 179 ASP A O 1
ATOM 1342 N N . ALA A 1 180 ? 1.805 -26.702 -19.354 1.00 37.53 180 ALA A N 1
ATOM 1343 C CA . ALA A 1 180 ? 3.171 -27.234 -19.278 1.00 37.53 180 ALA A CA 1
ATOM 1344 C C . ALA A 1 180 ? 3.573 -27.605 -17.839 1.00 37.53 180 ALA A C 1
ATOM 1346 O O . ALA A 1 180 ? 4.587 -27.153 -17.318 1.00 37.53 180 ALA A O 1
ATOM 1347 N N . ILE A 1 181 ? 2.770 -28.439 -17.173 1.00 40.31 181 ILE A N 1
ATOM 1348 C CA . ILE A 1 181 ? 3.238 -29.241 -16.028 1.00 40.31 181 ILE A CA 1
ATOM 1349 C C . ILE A 1 181 ? 2.874 -30.705 -16.283 1.00 40.31 181 ILE A C 1
ATOM 1351 O O . ILE A 1 181 ? 2.202 -31.322 -15.468 1.00 40.31 181 ILE A O 1
ATOM 1355 N N . GLN A 1 182 ? 3.282 -31.268 -17.426 1.00 35.50 182 GLN A N 1
ATOM 1356 C CA . GLN A 1 182 ? 3.498 -32.717 -17.541 1.00 35.50 182 GLN A CA 1
ATOM 1357 C C . GLN A 1 182 ? 4.226 -33.136 -18.827 1.00 35.50 182 GLN A C 1
ATOM 1359 O O . GLN A 1 182 ? 3.705 -33.894 -19.632 1.00 35.50 182 GLN A O 1
ATOM 1364 N N . ALA A 1 183 ? 5.468 -32.699 -19.014 1.00 30.42 183 ALA A N 1
ATOM 1365 C CA . ALA A 1 183 ? 6.413 -33.449 -19.838 1.00 30.42 183 ALA A CA 1
ATOM 1366 C C . ALA A 1 183 ? 7.835 -33.056 -19.441 1.00 30.42 183 ALA A C 1
ATOM 1368 O O . ALA A 1 183 ? 8.228 -31.902 -19.579 1.00 30.42 183 ALA A O 1
ATOM 1369 N N . GLY A 1 184 ? 8.603 -34.011 -18.916 1.00 42.75 184 GLY A N 1
ATOM 1370 C CA . GLY A 1 184 ? 10.054 -33.901 -18.963 1.00 42.75 184 GLY A CA 1
ATOM 1371 C C . GLY A 1 184 ? 10.475 -33.944 -20.429 1.00 42.75 184 GLY A C 1
ATOM 1372 O O . GLY A 1 184 ? 10.104 -34.874 -21.140 1.00 42.75 184 GLY A O 1
ATOM 1373 N N . GLY A 1 185 ? 11.197 -32.927 -20.875 1.00 34.75 185 GLY A N 1
ATOM 1374 C CA . GLY A 1 185 ? 11.653 -32.810 -22.252 1.00 34.75 185 GLY A CA 1
ATOM 1375 C C . GLY A 1 185 ? 12.050 -31.373 -22.542 1.00 34.75 185 GLY A C 1
ATOM 1376 O O . GLY A 1 185 ? 11.264 -30.458 -22.334 1.00 34.75 185 GLY A O 1
ATOM 1377 N N . GLU A 1 186 ? 13.304 -31.206 -22.929 1.00 45.66 186 GLU A N 1
ATOM 1378 C CA . GLU A 1 186 ? 13.954 -29.984 -23.393 1.00 45.66 186 GLU A CA 1
ATOM 1379 C C . GLU A 1 186 ? 13.048 -29.135 -24.305 1.00 45.66 186 GLU A C 1
ATOM 1381 O O . GLU A 1 186 ? 12.447 -29.687 -25.217 1.00 45.66 186 GLU A O 1
ATOM 1386 N N . GLU A 1 187 ? 12.962 -27.820 -24.034 1.00 42.00 187 GLU A N 1
ATOM 1387 C CA . GLU A 1 187 ? 12.785 -26.691 -24.984 1.00 42.00 187 GLU A CA 1
ATOM 1388 C C . GLU A 1 187 ? 12.108 -25.471 -24.305 1.00 42.00 187 GLU A C 1
ATOM 1390 O O . GLU A 1 187 ? 10.958 -25.118 -24.554 1.00 42.00 187 GLU A O 1
ATOM 1395 N N . HIS A 1 188 ? 12.851 -24.765 -23.443 1.00 45.22 188 HIS A N 1
ATOM 1396 C CA . HIS A 1 188 ? 12.498 -23.431 -22.922 1.00 45.22 188 HIS A CA 1
ATOM 1397 C C . HIS A 1 188 ? 13.548 -22.404 -23.394 1.00 45.22 188 HIS A C 1
ATOM 1399 O O . HIS A 1 188 ? 14.358 -21.954 -22.590 1.00 45.22 188 HIS A O 1
ATOM 1405 N N . GLU A 1 189 ? 13.628 -22.057 -24.689 1.00 50.16 189 GLU A N 1
ATOM 1406 C CA . GLU A 1 189 ? 14.867 -21.419 -25.201 1.00 50.16 189 GLU A CA 1
ATOM 1407 C C . GLU A 1 189 ? 14.830 -20.230 -26.201 1.00 50.16 189 GLU A C 1
ATOM 1409 O O . GLU A 1 189 ? 15.912 -19.834 -26.635 1.00 50.16 189 GLU A O 1
ATOM 1414 N N . PRO A 1 190 ? 13.727 -19.541 -26.568 1.00 55.78 190 PRO A N 1
ATOM 1415 C CA . PRO A 1 190 ? 13.880 -18.370 -27.447 1.00 55.78 190 PRO A CA 1
ATOM 1416 C C . PRO A 1 190 ? 14.287 -17.079 -26.705 1.00 55.78 190 PRO A C 1
ATOM 1418 O O . PRO A 1 190 ? 15.224 -16.398 -27.125 1.00 55.78 190 PRO A O 1
ATOM 1421 N N . VAL A 1 191 ? 13.639 -16.732 -25.583 1.00 59.41 191 VAL A N 1
ATOM 1422 C CA . VAL A 1 191 ? 13.799 -15.389 -24.974 1.00 59.41 191 VAL A CA 1
ATOM 1423 C C . VAL A 1 191 ? 14.945 -15.302 -23.962 1.00 59.41 191 VAL A C 1
ATOM 1425 O O . VAL A 1 191 ? 15.669 -14.305 -23.915 1.00 59.41 191 VAL A O 1
ATOM 1428 N N . TYR A 1 192 ? 15.202 -16.371 -23.205 1.00 69.31 192 TYR A N 1
ATOM 1429 C CA . TYR A 1 192 ? 16.396 -16.433 -22.354 1.00 69.31 192 TYR A CA 1
ATOM 1430 C C . TYR A 1 192 ? 17.678 -16.368 -23.199 1.00 69.31 192 TYR A C 1
ATOM 1432 O O . TYR A 1 192 ? 18.632 -15.667 -22.856 1.00 69.31 192 TYR A O 1
ATOM 1440 N N . ARG A 1 193 ? 17.654 -16.998 -24.382 1.00 76.94 193 ARG A N 1
ATOM 1441 C CA . ARG A 1 193 ? 18.730 -16.925 -25.370 1.00 76.94 193 ARG A CA 1
ATOM 1442 C C . ARG A 1 193 ? 18.909 -15.518 -25.936 1.00 76.94 193 ARG A C 1
ATOM 1444 O O . ARG A 1 193 ? 20.050 -15.086 -26.068 1.00 76.94 193 ARG A O 1
ATOM 1451 N N . SER A 1 194 ? 17.837 -14.773 -26.230 1.00 81.00 194 SER A N 1
ATOM 1452 C CA . SER A 1 194 ? 17.976 -13.381 -26.688 1.00 81.00 194 SER A CA 1
ATOM 1453 C C . SER A 1 194 ? 18.553 -12.467 -25.608 1.00 81.00 194 SER A C 1
ATOM 1455 O O . SER A 1 194 ? 19.432 -11.666 -25.910 1.00 81.00 194 SER A O 1
ATOM 1457 N N . ILE A 1 195 ? 18.138 -12.625 -24.344 1.00 83.56 195 ILE A N 1
ATOM 1458 C CA . ILE A 1 195 ? 18.712 -11.865 -23.220 1.00 83.56 195 ILE A CA 1
ATOM 1459 C C . ILE A 1 195 ? 20.204 -12.200 -23.059 1.00 83.56 195 ILE A C 1
ATOM 1461 O O . ILE A 1 195 ? 21.030 -11.295 -22.926 1.00 83.56 195 ILE A O 1
ATOM 1465 N N . GLY A 1 196 ? 20.563 -13.487 -23.139 1.00 85.44 196 GLY A N 1
ATOM 1466 C CA . GLY A 1 196 ? 21.953 -13.945 -23.090 1.00 85.44 196 GLY A CA 1
ATOM 1467 C C . GLY A 1 196 ? 22.809 -13.39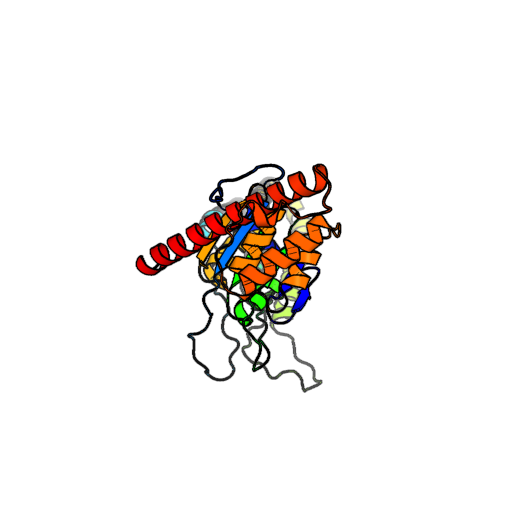5 -24.237 1.00 85.44 196 GLY A C 1
ATOM 1468 O O . GLY A 1 196 ? 23.911 -12.903 -24.001 1.00 85.44 196 GLY A O 1
ATOM 1469 N N . LEU A 1 197 ? 22.288 -13.401 -25.468 1.00 87.19 197 LEU A N 1
ATOM 1470 C CA . LEU A 1 197 ? 22.968 -12.836 -26.638 1.00 87.19 197 LEU A CA 1
ATOM 1471 C C . LEU A 1 197 ? 23.135 -11.316 -26.533 1.00 87.19 197 LEU A C 1
ATOM 1473 O O . LEU A 1 197 ? 24.207 -10.812 -26.856 1.00 87.19 197 LEU A O 1
ATOM 1477 N N . CYS A 1 198 ? 22.128 -10.588 -26.040 1.00 87.88 198 CYS A N 1
ATOM 1478 C CA . CYS A 1 198 ? 22.246 -9.154 -25.767 1.00 87.88 198 CYS A CA 1
ATOM 1479 C C . CYS A 1 198 ? 23.321 -8.867 -24.712 1.00 87.88 198 CYS A C 1
ATOM 1481 O O . CYS A 1 198 ? 24.145 -7.976 -24.899 1.00 87.88 198 CYS A O 1
ATOM 1483 N N . SER A 1 199 ? 23.366 -9.650 -23.629 1.00 89.25 199 SER A N 1
ATOM 1484 C CA . SER A 1 199 ? 24.406 -9.518 -22.604 1.00 89.25 199 SER A CA 1
ATOM 1485 C C . SER A 1 199 ? 25.805 -9.762 -23.178 1.00 89.25 199 SER A C 1
ATOM 1487 O O . SER A 1 199 ? 26.707 -8.952 -22.958 1.00 89.25 199 SER A O 1
ATOM 1489 N N . LEU A 1 200 ? 25.978 -10.817 -23.980 1.00 91.88 200 LEU A N 1
ATOM 1490 C CA . LEU A 1 200 ? 27.247 -11.113 -24.648 1.00 91.88 200 LEU A CA 1
ATOM 1491 C C . LEU A 1 200 ? 27.647 -10.004 -25.631 1.00 91.88 200 LEU A C 1
ATOM 1493 O O . LEU A 1 200 ? 28.810 -9.604 -25.654 1.00 91.88 200 LEU A O 1
ATOM 1497 N N . LEU A 1 201 ? 26.694 -9.475 -26.403 1.00 90.88 201 LEU A N 1
ATOM 1498 C CA . LEU A 1 201 ? 26.921 -8.370 -27.334 1.00 90.88 201 LEU A CA 1
ATOM 1499 C C . LEU A 1 201 ? 27.376 -7.098 -26.605 1.00 90.88 201 LEU A C 1
ATOM 1501 O O . LEU A 1 201 ? 28.319 -6.451 -27.057 1.00 90.88 201 LEU A O 1
ATOM 1505 N N . LEU A 1 202 ? 26.760 -6.758 -25.467 1.00 90.12 202 LEU A N 1
ATOM 1506 C CA . LEU A 1 202 ? 27.164 -5.616 -24.638 1.00 90.12 202 LEU A CA 1
ATOM 1507 C C . LEU A 1 202 ? 28.573 -5.793 -24.058 1.00 90.12 202 LEU A C 1
ATOM 1509 O O . LEU A 1 202 ? 29.372 -4.857 -24.093 1.00 90.12 202 LEU A O 1
ATOM 1513 N N . VAL A 1 203 ? 28.912 -6.992 -23.572 1.00 93.75 203 VAL A N 1
ATOM 1514 C CA . VAL A 1 203 ? 30.263 -7.292 -23.066 1.00 93.75 203 VAL A CA 1
ATOM 1515 C C . VAL A 1 203 ? 31.296 -7.187 -24.189 1.00 93.75 203 VAL A C 1
ATOM 1517 O O . VAL A 1 203 ? 32.327 -6.538 -24.019 1.00 93.75 203 VAL A O 1
ATOM 1520 N N . ALA A 1 204 ? 31.012 -7.770 -25.356 1.00 92.12 204 ALA A N 1
ATOM 1521 C CA . ALA A 1 204 ? 31.890 -7.682 -26.518 1.00 92.12 204 ALA A CA 1
ATOM 1522 C C . ALA A 1 204 ? 32.076 -6.227 -26.977 1.00 92.12 204 ALA A C 1
ATOM 1524 O O . ALA A 1 204 ? 33.203 -5.795 -27.218 1.00 92.12 204 ALA A O 1
ATOM 1525 N N . GLN A 1 205 ? 30.992 -5.449 -27.039 1.00 92.44 205 GLN A N 1
ATOM 1526 C CA . GLN A 1 205 ? 31.036 -4.025 -27.366 1.00 92.44 205 GLN A CA 1
ATOM 1527 C C . GLN A 1 205 ? 31.891 -3.242 -26.364 1.00 92.44 205 GLN A C 1
ATOM 1529 O O . GLN A 1 205 ? 32.718 -2.436 -26.786 1.00 92.44 205 GLN A O 1
ATOM 1534 N N . PHE A 1 206 ? 31.751 -3.492 -25.063 1.00 91.62 206 PHE A N 1
ATOM 1535 C CA . PHE A 1 206 ? 32.571 -2.845 -24.040 1.00 91.62 206 PHE A CA 1
ATOM 1536 C C . PHE A 1 206 ? 34.068 -3.160 -24.205 1.00 91.62 206 PHE A C 1
ATOM 1538 O O . PHE A 1 206 ? 34.897 -2.250 -24.191 1.00 91.62 206 PHE A O 1
ATOM 1545 N N . LEU A 1 207 ? 34.420 -4.429 -24.434 1.00 93.56 207 LEU A N 1
ATOM 1546 C CA . LEU A 1 207 ? 35.811 -4.846 -24.649 1.00 93.56 207 LEU A CA 1
ATOM 1547 C C . LEU A 1 207 ? 36.414 -4.219 -25.910 1.00 93.56 207 LEU A C 1
ATOM 1549 O O . LEU A 1 207 ? 37.534 -3.711 -25.878 1.00 93.56 207 LEU A O 1
ATOM 1553 N N . LEU A 1 208 ? 35.662 -4.207 -27.012 1.00 91.25 208 LEU A N 1
ATOM 1554 C CA . LEU A 1 208 ? 36.097 -3.565 -28.250 1.00 91.25 208 LEU A CA 1
ATOM 1555 C C . LEU A 1 208 ? 36.293 -2.056 -28.058 1.00 91.25 208 LEU A C 1
ATOM 1557 O O . LEU A 1 208 ? 37.251 -1.499 -28.588 1.00 91.25 208 LEU A O 1
ATOM 1561 N N . GLN A 1 209 ? 35.439 -1.392 -27.272 1.00 90.56 209 GLN A N 1
ATOM 1562 C CA . GLN A 1 209 ? 35.582 0.040 -26.986 1.00 90.56 209 GLN A CA 1
ATOM 1563 C C . GLN A 1 209 ? 36.830 0.332 -26.153 1.00 90.56 209 GLN A C 1
ATOM 1565 O O . GLN A 1 209 ? 37.540 1.287 -26.454 1.00 90.56 209 GLN A O 1
ATOM 1570 N N . LEU A 1 210 ? 37.157 -0.513 -25.174 1.00 88.75 210 LEU A N 1
ATOM 1571 C CA . LEU A 1 210 ? 38.389 -0.372 -24.393 1.00 88.75 210 LEU A CA 1
ATOM 1572 C C . LEU A 1 210 ? 39.658 -0.509 -25.242 1.00 88.75 210 LEU A C 1
ATOM 1574 O O . LEU A 1 210 ? 40.645 0.166 -24.965 1.00 88.75 210 LEU A O 1
ATOM 1578 N N . LEU A 1 211 ? 39.643 -1.369 -26.262 1.00 90.75 211 LEU A N 1
ATOM 1579 C CA . LEU A 1 211 ? 40.816 -1.629 -27.100 1.00 90.75 211 LEU A CA 1
ATOM 1580 C C . LEU A 1 211 ? 40.958 -0.633 -28.258 1.00 90.75 211 LEU A C 1
ATOM 1582 O O . LEU A 1 211 ? 42.066 -0.185 -28.545 1.00 90.75 211 LEU A O 1
ATOM 1586 N N . LEU A 1 212 ? 39.853 -0.288 -28.926 1.00 89.31 212 LEU A N 1
ATOM 1587 C CA . LEU A 1 212 ? 39.878 0.468 -30.184 1.00 89.31 212 LEU A CA 1
ATOM 1588 C C . LEU A 1 212 ? 39.761 1.985 -29.994 1.00 89.31 212 LEU A C 1
ATOM 1590 O O . LEU A 1 212 ? 40.276 2.737 -30.816 1.00 89.31 212 LEU A O 1
ATOM 1594 N N . ILE A 1 213 ? 39.133 2.466 -28.918 1.00 88.94 213 ILE A N 1
ATOM 1595 C CA . ILE A 1 213 ? 38.990 3.915 -28.684 1.00 88.94 213 ILE A CA 1
ATOM 1596 C C . ILE A 1 213 ? 40.323 4.599 -28.348 1.00 88.94 213 ILE A C 1
ATOM 1598 O O . ILE A 1 213 ? 40.573 5.677 -28.893 1.00 88.94 213 ILE A O 1
ATOM 1602 N N . PRO A 1 214 ? 41.235 3.998 -27.555 1.00 88.50 214 PRO A N 1
ATOM 1603 C CA . PRO A 1 214 ? 42.570 4.565 -27.354 1.00 88.50 214 PRO A CA 1
ATOM 1604 C C . PRO A 1 214 ? 43.393 4.691 -28.644 1.00 88.50 214 PRO A C 1
ATOM 1606 O O . PRO A 1 214 ? 44.310 5.505 -28.695 1.00 88.50 214 PRO A O 1
ATOM 1609 N N . GLN A 1 215 ? 43.068 3.912 -29.684 1.00 88.00 215 GLN A N 1
ATOM 1610 C CA . GLN A 1 215 ? 43.711 3.984 -31.002 1.00 88.00 215 GLN A CA 1
ATOM 1611 C C . GLN A 1 215 ? 43.131 5.092 -31.901 1.00 88.00 215 GLN A C 1
ATOM 1613 O O . GLN A 1 215 ? 43.711 5.400 -32.942 1.00 88.00 215 GLN A O 1
ATOM 1618 N N . GLY A 1 216 ? 41.996 5.686 -31.516 1.00 86.25 216 GLY A N 1
ATOM 1619 C CA . GLY A 1 216 ? 41.378 6.815 -32.206 1.00 86.25 216 GLY A CA 1
ATOM 1620 C C . GLY A 1 216 ? 42.074 8.149 -31.928 1.00 86.25 216 GLY A C 1
ATOM 1621 O O . GLY A 1 216 ? 43.020 8.251 -31.145 1.00 86.25 216 GLY A O 1
ATOM 1622 N N . THR A 1 217 ? 41.583 9.210 -32.563 1.00 91.19 217 THR A N 1
ATOM 1623 C CA . THR A 1 217 ? 42.109 10.564 -32.357 1.00 91.19 217 THR A CA 1
ATOM 1624 C C . THR A 1 217 ? 41.623 11.152 -31.031 1.00 91.19 217 THR A C 1
ATOM 1626 O O . THR A 1 217 ? 40.556 10.797 -30.528 1.00 91.19 217 THR A O 1
ATOM 1629 N N . LEU A 1 218 ? 42.359 12.126 -30.484 1.00 89.62 218 LEU A N 1
ATOM 1630 C CA . LEU A 1 218 ? 41.965 12.830 -29.255 1.00 89.62 218 LEU A CA 1
ATOM 1631 C C . LEU A 1 218 ? 40.566 13.465 -29.368 1.00 89.62 218 LEU A C 1
ATOM 1633 O O . LEU A 1 218 ? 39.799 13.456 -28.409 1.00 89.62 218 LEU A O 1
ATOM 1637 N N . PHE A 1 219 ? 40.203 13.959 -30.555 1.00 90.06 219 PHE A N 1
ATOM 1638 C CA . PHE A 1 219 ? 38.865 14.484 -30.819 1.00 90.06 219 PHE A CA 1
ATOM 1639 C C . PHE A 1 219 ? 37.781 13.406 -30.675 1.00 90.06 219 PHE A C 1
ATOM 1641 O O . PHE A 1 219 ? 36.794 13.616 -29.968 1.00 90.06 219 PHE A O 1
ATOM 1648 N N . GLY A 1 220 ? 37.968 12.239 -31.300 1.00 86.88 220 GLY A N 1
ATOM 1649 C CA . GLY A 1 220 ? 37.011 11.138 -31.207 1.00 86.88 220 GLY A CA 1
ATOM 1650 C C . GLY A 1 220 ? 36.889 10.566 -29.795 1.00 86.88 220 GLY A C 1
ATOM 1651 O O . GLY A 1 220 ? 35.780 10.267 -29.355 1.00 86.88 220 GLY A O 1
ATOM 1652 N N . GLN A 1 221 ? 37.990 10.513 -29.042 1.00 90.75 221 GLN A N 1
ATOM 1653 C CA . GLN A 1 221 ? 37.980 10.109 -27.632 1.00 90.75 221 GLN A CA 1
ATOM 1654 C C . GLN A 1 221 ? 37.141 11.062 -26.768 1.00 90.75 221 GLN A C 1
ATOM 1656 O O . GLN A 1 221 ? 36.320 10.603 -25.972 1.00 90.75 221 GLN A O 1
ATOM 1661 N N . ILE A 1 222 ? 37.283 12.381 -26.954 1.00 92.25 222 ILE A N 1
ATOM 1662 C CA . ILE A 1 222 ? 36.470 13.382 -26.243 1.00 92.25 222 ILE A CA 1
ATOM 1663 C C . ILE A 1 222 ? 34.987 13.227 -26.597 1.00 92.25 222 ILE A C 1
ATOM 1665 O O . ILE A 1 222 ? 34.141 13.226 -25.703 1.00 92.25 222 ILE A O 1
ATOM 1669 N N . MET A 1 223 ? 34.667 13.053 -27.882 1.00 91.25 223 MET A N 1
ATOM 1670 C CA . MET A 1 223 ? 33.288 12.856 -28.344 1.00 91.25 223 MET A CA 1
ATOM 1671 C C . MET A 1 223 ? 32.659 11.583 -27.767 1.00 91.25 223 MET A C 1
ATOM 1673 O O . MET A 1 223 ? 31.509 11.607 -27.319 1.00 91.25 223 MET A O 1
ATOM 1677 N N . PHE A 1 224 ? 33.420 10.489 -27.709 1.00 89.88 224 PHE A N 1
ATOM 1678 C CA . PHE A 1 224 ? 32.982 9.252 -27.073 1.00 89.88 224 PHE A CA 1
ATOM 1679 C C . PHE A 1 224 ? 32.704 9.449 -25.578 1.00 89.88 224 PHE A C 1
ATOM 1681 O O . PHE A 1 224 ? 31.596 9.160 -25.122 1.00 89.88 224 PHE A O 1
ATOM 1688 N N . ILE A 1 225 ? 33.663 10.002 -24.827 1.00 91.31 225 ILE A N 1
ATOM 1689 C CA . ILE A 1 225 ? 33.516 10.251 -23.384 1.00 91.31 225 ILE A CA 1
ATOM 1690 C C . ILE A 1 225 ? 32.320 11.170 -23.112 1.00 91.31 225 ILE A C 1
ATOM 1692 O O . ILE A 1 225 ? 31.541 10.902 -22.199 1.00 91.31 225 ILE A O 1
ATOM 1696 N N . GLY A 1 226 ? 32.125 12.209 -23.928 1.00 91.06 226 GLY A N 1
ATOM 1697 C CA . GLY A 1 226 ? 30.976 13.107 -23.829 1.00 91.06 226 GLY A CA 1
ATOM 1698 C C . GLY A 1 226 ? 29.641 12.379 -24.006 1.00 91.06 226 GLY A C 1
ATOM 1699 O O . GLY A 1 226 ? 28.738 12.539 -23.185 1.00 91.06 226 GLY A O 1
ATOM 1700 N N . SER A 1 227 ? 29.523 11.524 -25.027 1.00 90.75 227 SER A N 1
ATOM 1701 C CA . SER A 1 227 ? 28.304 10.730 -25.252 1.00 90.75 227 SER A CA 1
ATOM 1702 C C . SER A 1 227 ? 28.014 9.738 -24.115 1.00 90.75 227 SER A C 1
ATOM 1704 O O . SER A 1 227 ? 26.858 9.576 -23.708 1.00 90.75 227 SER A O 1
ATOM 1706 N N . LEU A 1 228 ? 29.060 9.134 -23.538 1.00 88.69 228 LEU A N 1
ATOM 1707 C CA . LEU A 1 228 ? 28.951 8.233 -22.392 1.00 88.69 228 LEU A CA 1
ATOM 1708 C C . LEU A 1 228 ? 28.514 9.000 -21.141 1.00 88.69 228 LEU A C 1
ATOM 1710 O O . LEU A 1 228 ? 27.585 8.570 -20.463 1.00 88.69 228 LEU A O 1
ATOM 1714 N N . ALA A 1 229 ? 29.119 10.158 -20.869 1.00 92.06 229 ALA A N 1
ATOM 1715 C CA . ALA A 1 229 ? 28.781 10.997 -19.722 1.00 92.06 229 ALA A CA 1
ATOM 1716 C C . ALA A 1 229 ? 27.312 11.444 -19.752 1.00 92.06 229 ALA A C 1
ATOM 1718 O O . ALA A 1 229 ? 26.618 11.357 -18.739 1.00 92.06 229 ALA A O 1
ATOM 1719 N N . VAL A 1 230 ? 26.812 11.855 -20.922 1.00 90.69 230 VAL A N 1
ATOM 1720 C CA . VAL A 1 230 ? 25.401 12.226 -21.106 1.00 90.69 230 VAL A CA 1
ATOM 1721 C C . VAL A 1 230 ? 24.477 11.027 -20.887 1.00 90.69 230 VAL A C 1
ATOM 1723 O O . VAL A 1 230 ? 23.486 11.138 -20.164 1.00 90.69 230 VAL A O 1
ATOM 1726 N N . SER A 1 231 ? 24.806 9.868 -21.462 1.00 88.06 231 SER A N 1
ATOM 1727 C CA . SER A 1 231 ? 24.010 8.644 -21.299 1.00 88.06 231 SER A CA 1
ATOM 1728 C C . SER A 1 231 ? 23.991 8.161 -19.845 1.00 88.06 231 SER A C 1
ATOM 1730 O O . SER A 1 231 ? 22.951 7.755 -19.328 1.00 88.06 231 SER A O 1
ATOM 1732 N N . TRP A 1 232 ? 25.126 8.261 -19.151 1.00 89.56 232 TRP A N 1
ATOM 1733 C CA . TRP A 1 232 ? 25.240 7.955 -17.729 1.00 89.56 232 TRP A CA 1
ATOM 1734 C C . TRP A 1 232 ? 24.418 8.919 -16.867 1.00 89.56 232 TRP A C 1
ATOM 1736 O O . TRP A 1 232 ? 23.711 8.470 -15.963 1.00 89.56 232 TRP A O 1
ATOM 1746 N N . ALA A 1 233 ? 24.451 10.221 -17.163 1.00 89.50 233 ALA A N 1
ATOM 1747 C CA . ALA A 1 233 ? 23.654 11.219 -16.453 1.00 89.50 233 ALA A CA 1
ATOM 1748 C C . ALA A 1 233 ? 22.149 10.963 -16.624 1.00 89.50 233 ALA A C 1
ATOM 1750 O O . ALA A 1 233 ? 21.403 10.988 -15.645 1.00 89.50 233 ALA A O 1
ATOM 1751 N N . TYR A 1 234 ? 21.708 10.635 -17.842 1.00 86.88 234 TYR A N 1
ATOM 1752 C CA . TYR A 1 234 ? 20.321 10.260 -18.112 1.00 86.88 234 TYR A CA 1
ATOM 1753 C C . TYR A 1 234 ? 19.904 8.982 -17.371 1.00 86.88 234 TYR A C 1
ATOM 1755 O O . TYR A 1 234 ? 18.870 8.965 -16.704 1.00 86.88 234 TYR A O 1
ATOM 1763 N N . ASN A 1 235 ? 20.720 7.926 -17.418 1.00 85.56 235 ASN A N 1
ATOM 1764 C CA . ASN A 1 235 ? 20.426 6.684 -16.699 1.00 85.56 235 ASN A CA 1
ATOM 1765 C C . ASN A 1 235 ? 20.407 6.891 -15.180 1.00 85.56 235 ASN A C 1
ATOM 1767 O O . ASN A 1 235 ? 19.574 6.305 -14.493 1.00 85.56 235 ASN A O 1
ATOM 1771 N N . SER A 1 236 ? 21.277 7.758 -14.659 1.00 85.75 236 SER A N 1
ATOM 1772 C CA . SER A 1 236 ? 21.283 8.142 -13.243 1.00 85.75 236 SER A CA 1
ATOM 1773 C C . SER A 1 236 ? 20.018 8.915 -12.864 1.00 85.75 236 SER A C 1
ATOM 1775 O O . SER A 1 236 ? 19.454 8.680 -11.798 1.00 85.75 236 SER A O 1
ATOM 1777 N N . TYR A 1 237 ? 19.526 9.782 -13.753 1.00 85.56 237 TYR A N 1
ATOM 1778 C CA . TYR A 1 237 ? 18.235 10.447 -13.594 1.00 85.56 237 TYR A CA 1
ATOM 1779 C C . TYR A 1 237 ? 17.063 9.453 -13.622 1.00 85.56 237 TYR A C 1
ATOM 1781 O O . TYR A 1 237 ? 16.214 9.490 -12.742 1.00 85.56 237 TYR A O 1
ATOM 1789 N N . LEU A 1 238 ? 17.020 8.509 -14.567 1.00 81.62 238 LEU A N 1
ATOM 1790 C CA . LEU A 1 238 ? 15.980 7.473 -14.570 1.00 81.62 238 LEU A CA 1
ATOM 1791 C C . LEU A 1 238 ? 16.040 6.589 -13.320 1.00 81.62 238 LEU A C 1
ATOM 1793 O O . LEU A 1 238 ? 15.003 6.212 -12.778 1.00 81.62 238 LEU A O 1
ATOM 1797 N N . ALA A 1 239 ? 17.244 6.267 -12.847 1.00 79.62 239 ALA A N 1
ATOM 1798 C CA . ALA A 1 239 ? 17.437 5.503 -11.623 1.00 79.62 239 ALA A CA 1
ATOM 1799 C C . ALA A 1 239 ? 17.007 6.277 -10.366 1.00 79.62 239 ALA A C 1
ATOM 1801 O O . ALA A 1 239 ? 16.654 5.638 -9.375 1.00 79.62 239 ALA A O 1
ATOM 1802 N N . SER A 1 240 ? 17.011 7.617 -10.405 1.00 80.44 240 SER A N 1
ATOM 1803 C CA . SER A 1 240 ? 16.534 8.461 -9.304 1.00 80.44 240 SER A CA 1
ATOM 1804 C C . SER A 1 240 ? 15.011 8.592 -9.257 1.00 80.44 240 SER A C 1
ATOM 1806 O O . SER A 1 240 ? 14.472 8.968 -8.215 1.00 80.44 240 SER A O 1
ATOM 1808 N N . ILE A 1 241 ? 14.299 8.245 -10.338 1.00 80.75 241 ILE A N 1
ATOM 1809 C CA . ILE A 1 241 ? 12.834 8.195 -10.330 1.00 80.75 241 ILE A CA 1
ATOM 1810 C C . ILE A 1 241 ? 12.375 7.182 -9.279 1.00 80.75 241 ILE A C 1
ATOM 1812 O O . ILE A 1 241 ? 12.805 6.027 -9.250 1.00 80.75 241 ILE A O 1
ATOM 1816 N N . GLU A 1 242 ? 11.455 7.624 -8.424 1.00 78.00 242 GLU A N 1
ATOM 1817 C CA . GLU A 1 242 ? 10.913 6.837 -7.324 1.00 78.00 242 GLU A CA 1
ATOM 1818 C C . GLU A 1 242 ? 10.066 5.667 -7.859 1.00 78.00 242 GLU A C 1
ATOM 1820 O O . GLU A 1 242 ? 8.859 5.781 -8.083 1.00 78.00 242 GLU A O 1
ATOM 1825 N N . LYS A 1 243 ? 10.719 4.517 -8.073 1.00 80.88 243 LYS A N 1
ATOM 1826 C CA . LYS A 1 243 ? 10.090 3.274 -8.559 1.00 80.88 243 LYS A CA 1
ATOM 1827 C C . LYS A 1 243 ? 8.892 2.872 -7.706 1.00 80.88 243 LYS A C 1
ATOM 1829 O O . LYS A 1 243 ? 7.905 2.374 -8.234 1.00 80.88 243 LYS A O 1
ATOM 1834 N N . GLU A 1 244 ? 8.982 3.106 -6.400 1.00 84.25 244 GLU A N 1
ATOM 1835 C CA . GLU A 1 244 ? 7.918 2.790 -5.457 1.00 84.25 244 GLU A CA 1
ATOM 1836 C C . GLU A 1 244 ? 6.647 3.586 -5.755 1.00 84.25 244 GLU A C 1
ATOM 1838 O O . GLU A 1 244 ? 5.576 3.000 -5.867 1.00 84.25 244 GLU A O 1
ATOM 1843 N N . LYS A 1 245 ? 6.764 4.900 -5.977 1.00 84.19 245 LYS A N 1
ATOM 1844 C CA . LYS A 1 245 ? 5.625 5.754 -6.319 1.00 84.19 245 LYS A CA 1
ATOM 1845 C C . LYS A 1 245 ? 4.946 5.301 -7.609 1.00 84.19 245 LYS A C 1
ATOM 1847 O O . LYS A 1 245 ? 3.729 5.165 -7.633 1.00 84.19 245 LYS A O 1
ATOM 1852 N N . VAL A 1 246 ? 5.734 4.995 -8.640 1.00 83.12 246 VAL A N 1
ATOM 1853 C CA . VAL A 1 246 ? 5.210 4.462 -9.907 1.00 83.12 246 VAL A CA 1
ATOM 1854 C C . VAL A 1 246 ? 4.477 3.138 -9.668 1.00 83.12 246 VAL A C 1
ATOM 1856 O O . VAL A 1 246 ? 3.366 2.954 -10.145 1.00 83.12 246 VAL A O 1
ATOM 1859 N N . GLN A 1 247 ? 5.047 2.226 -8.877 1.00 85.62 247 GLN A N 1
ATOM 1860 C CA . GLN A 1 247 ? 4.388 0.963 -8.536 1.00 85.62 247 GLN A CA 1
ATOM 1861 C C . GLN A 1 247 ? 3.094 1.155 -7.724 1.00 85.62 247 GLN A C 1
ATOM 1863 O O . GLN A 1 247 ? 2.143 0.404 -7.944 1.00 85.62 247 GLN A O 1
ATOM 1868 N N . ARG A 1 248 ? 3.032 2.143 -6.817 1.00 87.94 248 ARG A N 1
ATOM 1869 C CA . ARG A 1 248 ? 1.812 2.492 -6.064 1.00 87.94 248 ARG A CA 1
ATOM 1870 C C . ARG A 1 248 ? 0.711 3.023 -6.984 1.00 87.94 248 ARG A C 1
ATOM 1872 O O . ARG A 1 248 ? -0.417 2.546 -6.891 1.00 87.94 248 ARG A O 1
ATOM 1879 N N . GLU A 1 249 ? 1.046 3.930 -7.905 1.00 85.12 249 GLU A N 1
ATOM 1880 C CA . GLU A 1 249 ? 0.114 4.460 -8.916 1.00 85.12 249 GLU A CA 1
ATOM 1881 C C . GLU A 1 249 ? -0.454 3.324 -9.781 1.00 85.12 249 GLU A C 1
ATOM 1883 O O . GLU A 1 249 ? -1.667 3.174 -9.907 1.00 85.12 249 GLU A O 1
ATOM 1888 N N . ILE A 1 250 ? 0.409 2.435 -10.282 1.00 83.75 250 ILE A N 1
ATOM 1889 C CA . ILE A 1 250 ? -0.002 1.265 -11.074 1.00 83.75 250 ILE A CA 1
ATOM 1890 C C . ILE A 1 250 ? -0.937 0.350 -10.278 1.00 83.75 250 ILE A C 1
ATOM 1892 O O . ILE A 1 250 ? -1.957 -0.105 -10.802 1.00 83.75 250 ILE A O 1
ATOM 1896 N N . LEU A 1 251 ? -0.594 0.065 -9.018 1.00 86.75 251 LEU A N 1
ATOM 1897 C CA . LEU A 1 251 ? -1.404 -0.777 -8.145 1.00 86.75 251 LEU A CA 1
ATOM 1898 C C . LEU A 1 251 ? -2.805 -0.182 -7.953 1.00 86.75 251 LEU A C 1
ATOM 1900 O O . LEU A 1 251 ? -3.790 -0.897 -8.118 1.00 86.75 251 LEU A O 1
ATOM 1904 N N . MET A 1 252 ? -2.909 1.111 -7.654 1.00 86.56 252 MET A N 1
ATOM 1905 C CA . MET A 1 252 ? -4.205 1.752 -7.424 1.00 86.56 252 MET A CA 1
ATOM 1906 C C . MET A 1 252 ? -5.019 1.909 -8.708 1.00 86.56 252 MET A C 1
ATOM 1908 O O . MET A 1 252 ? -6.170 1.485 -8.744 1.00 86.56 252 MET A O 1
ATOM 1912 N N . GLU A 1 253 ? -4.435 2.464 -9.768 1.00 83.31 253 GLU A N 1
ATOM 1913 C CA . GLU A 1 253 ? -5.173 2.830 -10.983 1.00 83.31 253 GLU A CA 1
ATOM 1914 C C . GLU A 1 253 ? -5.451 1.630 -11.890 1.00 83.31 253 GLU A C 1
ATOM 1916 O O . GLU A 1 253 ? -6.541 1.489 -12.442 1.00 83.31 253 GLU A O 1
ATOM 1921 N N . LYS A 1 254 ? -4.462 0.748 -12.079 1.00 79.88 254 LYS A N 1
ATOM 1922 C CA . LYS A 1 254 ? -4.543 -0.317 -13.090 1.00 79.88 254 LYS A CA 1
ATOM 1923 C C . LYS A 1 254 ? -4.936 -1.667 -12.511 1.00 79.88 254 LYS A C 1
ATOM 1925 O O . LYS A 1 254 ? -5.700 -2.398 -13.137 1.00 79.88 254 LYS A O 1
ATOM 1930 N N . VAL A 1 255 ? -4.409 -2.013 -11.337 1.00 80.69 255 VAL A N 1
ATOM 1931 C CA . VAL A 1 255 ? -4.641 -3.335 -10.731 1.00 80.69 255 VAL A CA 1
ATOM 1932 C C . VAL A 1 255 ? -5.939 -3.340 -9.930 1.00 80.69 255 VAL A C 1
ATOM 1934 O O . VAL A 1 255 ? -6.757 -4.241 -10.109 1.00 80.69 255 VAL A O 1
ATOM 1937 N N . LEU A 1 256 ? -6.129 -2.333 -9.073 1.00 82.00 256 LEU A N 1
ATOM 1938 C CA . LEU A 1 256 ? -7.280 -2.223 -8.174 1.00 82.00 256 LEU A CA 1
ATOM 1939 C C . LEU A 1 256 ? -8.426 -1.366 -8.731 1.00 82.00 256 LEU A C 1
ATOM 1941 O O . LEU A 1 256 ? -9.495 -1.363 -8.130 1.00 82.00 256 LEU A O 1
ATOM 1945 N N . LYS A 1 257 ? -8.225 -0.702 -9.881 1.00 83.31 257 LYS A N 1
ATOM 1946 C CA . LYS A 1 257 ? -9.224 0.137 -10.569 1.00 83.31 257 LYS A CA 1
ATOM 1947 C C . LYS A 1 257 ? -9.809 1.236 -9.675 1.00 83.31 257 LYS A C 1
ATOM 1949 O O . LYS A 1 257 ? -11.022 1.374 -9.590 1.00 83.31 257 LYS A O 1
ATOM 1954 N N . GLU A 1 258 ? -8.933 1.983 -9.008 1.00 83.38 258 GLU A N 1
ATOM 1955 C CA . GLU A 1 258 ? -9.279 3.108 -8.131 1.00 83.38 258 GLU A CA 1
ATOM 1956 C C . GLU A 1 258 ? -10.319 2.730 -7.062 1.00 83.38 258 GLU A C 1
ATOM 1958 O O . GLU A 1 258 ? -11.472 3.154 -7.114 1.00 83.38 258 GLU A O 1
ATOM 1963 N N . PRO A 1 259 ? -9.933 1.909 -6.068 1.00 86.44 259 PRO A N 1
ATOM 1964 C CA . PRO A 1 259 ? -10.861 1.511 -5.022 1.00 86.44 259 PRO A CA 1
ATOM 1965 C C . PRO A 1 259 ? -11.304 2.722 -4.194 1.00 86.44 259 PRO A C 1
ATOM 1967 O O . PRO A 1 259 ? -10.557 3.695 -4.027 1.00 86.44 259 PRO A O 1
ATOM 1970 N N . TRP A 1 260 ? -12.494 2.632 -3.601 1.00 88.50 260 TRP A N 1
ATOM 1971 C CA . TRP A 1 260 ? -12.949 3.646 -2.659 1.00 88.50 260 TRP A CA 1
ATOM 1972 C C . TRP A 1 260 ? -12.111 3.542 -1.382 1.00 88.50 260 TRP A C 1
ATOM 1974 O O . TRP A 1 260 ? -12.018 2.480 -0.763 1.00 88.50 260 TRP A O 1
ATOM 1984 N N . VAL A 1 261 ? -11.467 4.644 -0.992 1.00 90.12 261 VAL A N 1
ATOM 1985 C CA . VAL A 1 261 ? -10.579 4.692 0.176 1.00 90.12 261 VAL A CA 1
ATOM 1986 C C . VAL A 1 261 ? -10.920 5.888 1.047 1.00 90.12 261 VAL A C 1
ATOM 1988 O O . VAL A 1 261 ? -10.803 7.040 0.617 1.00 90.12 261 VAL A O 1
ATOM 1991 N N . LYS A 1 262 ? -11.216 5.626 2.322 1.00 91.56 262 LYS A N 1
ATOM 1992 C CA . LYS A 1 262 ? -11.455 6.668 3.321 1.00 91.56 262 LYS A CA 1
ATOM 1993 C C . LYS A 1 262 ? -10.635 6.433 4.576 1.00 91.56 262 LYS A C 1
ATOM 1995 O O . LYS A 1 262 ? -10.690 5.363 5.177 1.00 91.56 262 LYS A O 1
ATOM 2000 N N . LYS A 1 263 ? -9.889 7.456 4.994 1.00 93.56 263 LYS A N 1
ATOM 2001 C CA . LYS A 1 263 ? -9.084 7.422 6.217 1.00 93.56 263 LYS A CA 1
ATOM 2002 C C . LYS A 1 263 ? -9.757 8.209 7.333 1.00 93.56 263 LYS A C 1
ATOM 2004 O O . LYS A 1 263 ? -10.237 9.320 7.120 1.00 93.56 263 LYS A O 1
ATOM 2009 N N . TYR A 1 264 ? -9.718 7.650 8.529 1.00 93.75 264 TYR A N 1
ATOM 2010 C CA . TYR A 1 264 ? -10.201 8.216 9.778 1.00 93.75 264 TYR A CA 1
ATOM 2011 C C . TYR A 1 264 ? -9.051 8.284 10.780 1.00 93.75 264 TYR A C 1
ATOM 2013 O O . TYR A 1 264 ? -8.148 7.449 10.758 1.00 93.75 264 TYR A O 1
ATOM 2021 N N . GLN A 1 265 ? -9.068 9.280 11.660 1.00 94.00 265 GLN A N 1
ATOM 2022 C CA . GLN A 1 265 ? -8.111 9.406 12.754 1.00 94.00 265 GLN A CA 1
ATOM 2023 C C . GLN A 1 265 ? -8.852 9.383 14.082 1.00 94.00 265 GLN A C 1
ATOM 2025 O O . GLN A 1 265 ? -9.689 10.244 14.352 1.00 94.00 265 GLN A O 1
ATOM 2030 N N . LEU A 1 266 ? -8.537 8.385 14.899 1.00 93.56 266 LEU A N 1
ATOM 2031 C CA . LEU A 1 266 ? -9.199 8.103 16.163 1.00 93.56 266 LEU A CA 1
ATOM 2032 C C . LEU A 1 266 ? -8.234 8.434 17.298 1.00 93.56 266 LEU A C 1
ATOM 2034 O O . LEU A 1 266 ? -7.034 8.196 17.189 1.00 93.56 266 LEU A O 1
ATOM 2038 N N . GLY A 1 267 ? -8.735 9.037 18.375 1.00 90.81 267 GLY A N 1
ATOM 2039 C CA . GLY A 1 267 ? -7.875 9.611 19.414 1.00 90.81 267 GLY A CA 1
ATOM 2040 C C . GLY A 1 267 ? -7.259 8.597 20.384 1.00 90.81 267 GLY A C 1
ATOM 2041 O O . GLY A 1 267 ? -6.284 8.928 21.068 1.00 90.81 267 GLY A O 1
ATOM 2042 N N . THR A 1 268 ? -7.796 7.375 20.445 1.00 92.69 268 THR A N 1
ATOM 2043 C CA . THR A 1 268 ? -7.329 6.309 21.340 1.00 92.69 268 THR A CA 1
ATOM 2044 C C . THR A 1 268 ? -7.321 4.946 20.641 1.00 92.69 268 THR A C 1
ATOM 2046 O O . THR A 1 268 ? -8.087 4.699 19.706 1.00 92.69 268 THR A O 1
ATOM 2049 N N . ARG A 1 269 ? -6.486 4.020 21.137 1.00 92.38 269 ARG A N 1
ATOM 2050 C CA . ARG A 1 269 ? -6.467 2.615 20.687 1.00 92.38 269 ARG A CA 1
ATOM 2051 C C . ARG A 1 269 ? -7.787 1.892 20.984 1.00 92.38 269 ARG A C 1
ATOM 2053 O O . ARG A 1 269 ? -8.193 1.029 20.207 1.00 92.38 269 ARG A O 1
ATOM 2060 N N . THR A 1 270 ? -8.460 2.253 22.079 1.00 93.88 270 THR A N 1
ATOM 2061 C CA . THR A 1 270 ? -9.774 1.714 22.458 1.00 93.88 270 THR A CA 1
ATOM 2062 C C . THR A 1 270 ? -10.825 2.091 21.421 1.00 93.88 270 THR A C 1
ATOM 2064 O O . THR A 1 270 ? -11.439 1.203 20.834 1.00 93.88 270 THR A O 1
ATOM 2067 N N . SER A 1 271 ? -10.953 3.388 21.113 1.00 94.12 271 SER A N 1
ATOM 2068 C CA . SER A 1 271 ? -11.881 3.884 20.093 1.00 94.12 271 SER A CA 1
ATOM 2069 C C . SER A 1 271 ? -11.581 3.270 18.727 1.00 94.12 271 SER A C 1
ATOM 2071 O O . SER A 1 271 ? -12.489 2.835 18.027 1.00 94.12 271 SER A O 1
ATOM 2073 N N . MET A 1 272 ? -10.296 3.170 18.370 1.00 94.88 272 MET A N 1
ATOM 2074 C CA . MET A 1 272 ? -9.848 2.515 17.140 1.00 94.88 272 MET A CA 1
ATOM 2075 C C . MET A 1 272 ? -10.331 1.068 17.041 1.00 94.88 272 MET A C 1
ATOM 2077 O O . MET A 1 272 ? -10.917 0.681 16.033 1.00 94.88 272 MET A O 1
ATOM 2081 N N . THR A 1 273 ? -10.158 0.294 18.109 1.00 94.44 273 THR A N 1
ATOM 2082 C CA . THR A 1 273 ? -10.566 -1.114 18.143 1.00 94.44 273 THR A CA 1
ATOM 2083 C C . THR A 1 273 ? -12.083 -1.269 18.017 1.00 94.44 273 THR A C 1
ATOM 2085 O O . THR A 1 273 ? -12.549 -2.111 17.253 1.00 94.44 273 THR A O 1
ATOM 2088 N N . VAL A 1 274 ? -12.863 -0.438 18.717 1.00 95.31 274 VAL A N 1
ATOM 2089 C CA . VAL A 1 274 ? -14.334 -0.452 18.621 1.00 95.31 274 VAL A CA 1
ATOM 2090 C C . VAL A 1 274 ? -14.792 -0.083 17.209 1.00 95.31 274 VAL A C 1
ATOM 2092 O O . VAL A 1 274 ? -15.635 -0.769 16.640 1.00 95.31 274 VAL A O 1
ATOM 2095 N N . PHE A 1 275 ? -14.195 0.944 16.602 1.00 95.12 275 PHE A N 1
ATOM 2096 C CA . PHE A 1 275 ? -14.511 1.345 15.232 1.00 95.12 275 PHE A CA 1
ATOM 2097 C C . PHE A 1 275 ? -14.207 0.232 14.219 1.00 95.12 275 PHE A C 1
ATOM 2099 O O . PHE A 1 275 ? -15.014 -0.025 13.329 1.00 95.12 275 PHE A O 1
ATOM 2106 N N . VAL A 1 276 ? -13.073 -0.461 14.370 1.00 94.06 276 VAL A N 1
ATOM 2107 C CA . VAL A 1 276 ? -12.704 -1.612 13.532 1.00 94.06 276 VAL A CA 1
ATOM 2108 C C . VAL A 1 276 ? -13.714 -2.753 13.681 1.00 94.06 276 VAL A C 1
ATOM 2110 O O . VAL A 1 276 ? -14.152 -3.306 12.673 1.00 94.06 276 VAL A O 1
ATOM 2113 N N . LEU A 1 277 ? -14.138 -3.072 14.910 1.00 93.69 277 LEU A N 1
ATOM 2114 C CA . LEU A 1 277 ? -15.160 -4.095 15.164 1.00 93.69 277 LEU A CA 1
ATOM 2115 C C . LEU A 1 277 ? -16.492 -3.762 14.485 1.00 93.69 277 LEU A C 1
ATOM 2117 O O . LEU A 1 277 ? -17.072 -4.633 13.841 1.00 93.69 277 LEU A O 1
ATOM 2121 N N . LEU A 1 278 ? -16.940 -2.507 14.586 1.00 93.00 278 LEU A N 1
ATOM 2122 C CA . LEU A 1 278 ? -18.165 -2.028 13.941 1.00 93.00 278 LEU A CA 1
ATOM 2123 C C . LEU A 1 278 ? -18.063 -2.062 12.410 1.00 93.00 278 LEU A C 1
ATOM 2125 O O . LEU A 1 278 ? -19.008 -2.453 11.733 1.00 93.00 278 LEU A O 1
ATOM 2129 N N . ALA A 1 279 ? -16.915 -1.670 11.854 1.00 91.44 279 ALA A N 1
ATOM 2130 C CA . ALA A 1 279 ? -16.709 -1.614 10.410 1.00 91.44 279 ALA A CA 1
ATOM 2131 C C . ALA A 1 279 ? -16.545 -3.000 9.762 1.00 91.44 279 ALA A C 1
ATOM 2133 O O . ALA A 1 279 ? -16.961 -3.189 8.620 1.00 91.44 279 ALA A O 1
ATOM 2134 N N . MET A 1 280 ? -15.932 -3.964 10.455 1.00 88.38 280 MET A N 1
ATOM 2135 C CA . MET A 1 280 ? -15.662 -5.298 9.905 1.00 88.38 280 MET A CA 1
ATOM 2136 C C . MET A 1 280 ? -16.722 -6.342 10.245 1.00 88.38 280 MET A C 1
ATOM 2138 O O . MET A 1 280 ? -16.914 -7.257 9.449 1.00 88.38 280 MET A O 1
ATOM 2142 N N . MET A 1 281 ? -17.355 -6.246 11.421 1.00 87.94 281 MET A N 1
ATOM 2143 C CA . MET A 1 281 ? -18.235 -7.284 11.979 1.00 87.94 281 MET A CA 1
ATO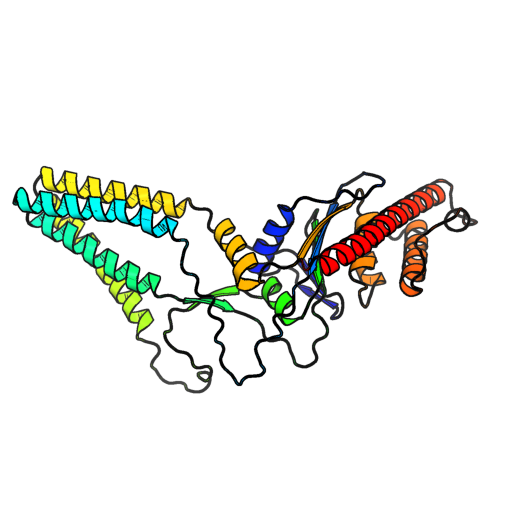M 2144 C C . MET A 1 281 ? -17.638 -8.702 11.818 1.00 87.94 281 MET A C 1
ATOM 2146 O O . MET A 1 281 ? -18.179 -9.531 11.080 1.00 87.94 281 MET A O 1
ATOM 2150 N N . PRO A 1 282 ? -16.473 -8.977 12.439 1.00 87.19 282 PRO A N 1
ATOM 2151 C CA . PRO A 1 282 ? -15.769 -10.249 12.275 1.00 87.19 282 PRO A CA 1
ATOM 2152 C C . PRO A 1 282 ? -16.576 -11.429 12.831 1.00 87.19 282 PRO A C 1
ATOM 2154 O O . PRO A 1 282 ? -17.396 -11.263 13.729 1.00 87.19 282 PRO A O 1
ATOM 2157 N N . ALA A 1 283 ? -16.281 -12.642 12.354 1.00 87.19 283 ALA A N 1
ATOM 2158 C CA . ALA A 1 283 ? -16.935 -13.862 12.836 1.00 87.19 283 ALA A CA 1
ATOM 2159 C C . ALA A 1 283 ? -16.608 -14.178 14.310 1.00 87.19 283 ALA A C 1
ATOM 2161 O O . ALA A 1 283 ? -17.436 -14.740 15.019 1.00 87.19 283 ALA A O 1
ATOM 2162 N N . GLU A 1 284 ? -15.422 -13.778 14.786 1.00 88.75 284 GLU A N 1
ATOM 2163 C CA . GLU A 1 284 ? -14.979 -13.940 16.180 1.00 88.75 284 GLU A CA 1
ATOM 2164 C C . GLU A 1 284 ? -14.611 -12.575 16.815 1.00 88.75 284 GLU A C 1
ATOM 2166 O O . GLU A 1 284 ? -13.426 -12.288 17.034 1.00 88.75 284 GLU A O 1
ATOM 2171 N N . PRO A 1 285 ? -15.595 -11.710 17.149 1.00 90.75 285 PRO A N 1
ATOM 2172 C CA . PRO A 1 285 ? -15.353 -10.361 17.680 1.00 90.75 285 PRO A CA 1
ATOM 2173 C C . PRO A 1 285 ? -14.495 -10.343 18.946 1.00 90.75 285 PRO A C 1
ATOM 2175 O O . PRO A 1 285 ? -13.600 -9.509 19.092 1.00 90.75 285 PRO A O 1
ATOM 2178 N N . ARG A 1 286 ? -14.718 -11.308 19.849 1.00 92.75 286 ARG A N 1
ATOM 2179 C CA . ARG A 1 286 ? -13.982 -11.425 21.116 1.00 92.75 286 ARG A CA 1
ATOM 2180 C C . ARG A 1 286 ? -12.490 -11.657 20.907 1.00 92.75 286 ARG A C 1
ATOM 2182 O O . ARG A 1 286 ? -11.674 -11.078 21.624 1.00 92.75 286 ARG A O 1
ATOM 2189 N N . LYS A 1 287 ? -12.129 -12.499 19.937 1.00 90.31 287 LYS A N 1
ATOM 2190 C CA . LYS A 1 287 ? -10.733 -12.826 19.636 1.00 90.31 287 LYS A CA 1
ATOM 2191 C C . LYS A 1 287 ? -10.005 -11.612 19.076 1.00 90.31 287 LYS A C 1
ATOM 2193 O O . LYS A 1 287 ? -8.933 -11.278 19.575 1.00 90.31 287 LYS A O 1
ATOM 2198 N N . LEU A 1 288 ? -10.633 -10.907 18.132 1.00 89.88 288 LEU A N 1
ATOM 2199 C CA . LEU A 1 288 ? -10.092 -9.670 17.569 1.00 89.88 288 LEU A CA 1
ATOM 2200 C C . LEU A 1 288 ? -9.906 -8.596 18.649 1.00 89.88 288 LEU A C 1
ATOM 2202 O O . LEU A 1 288 ? -8.846 -7.979 18.747 1.00 89.88 288 LEU A O 1
ATOM 2206 N N . LEU A 1 289 ? -10.911 -8.422 19.512 1.00 92.25 289 LEU A N 1
ATOM 2207 C CA . LEU A 1 289 ? -10.870 -7.467 20.616 1.00 92.25 289 LEU A CA 1
ATOM 2208 C C . LEU A 1 289 ? -9.729 -7.764 21.598 1.00 92.25 289 LEU A C 1
ATOM 2210 O O . LEU A 1 289 ? -9.028 -6.847 22.019 1.00 92.25 289 LEU A O 1
ATOM 2214 N N . ASN A 1 290 ? -9.518 -9.034 21.950 1.00 92.56 290 ASN A N 1
ATOM 2215 C CA . ASN A 1 290 ? -8.431 -9.444 22.841 1.00 92.56 290 ASN A CA 1
ATOM 2216 C C . ASN A 1 290 ? -7.048 -9.281 22.202 1.00 92.56 290 ASN A C 1
ATOM 2218 O O . ASN A 1 290 ? -6.099 -8.930 22.900 1.00 92.56 290 ASN A O 1
ATOM 2222 N N . GLU A 1 291 ? -6.929 -9.499 20.894 1.00 89.62 291 GLU A N 1
ATOM 2223 C CA . GLU A 1 291 ? -5.677 -9.287 20.168 1.00 89.62 291 GLU A CA 1
ATOM 2224 C C . GLU A 1 291 ? -5.311 -7.797 20.084 1.00 89.62 291 GLU A C 1
ATOM 2226 O O . GLU A 1 291 ? -4.157 -7.413 20.283 1.00 89.62 291 GLU A O 1
ATOM 2231 N N . MET A 1 292 ? -6.297 -6.931 19.840 1.00 89.56 292 MET A N 1
ATOM 2232 C CA . MET A 1 292 ? -6.073 -5.489 19.742 1.00 89.56 292 MET A CA 1
ATOM 2233 C C . MET A 1 292 ? -5.914 -4.819 21.112 1.00 89.56 292 MET A C 1
ATOM 2235 O O . MET A 1 292 ? -5.117 -3.883 21.241 1.00 89.56 292 MET A O 1
ATOM 2239 N N . LEU A 1 293 ? -6.626 -5.299 22.135 1.00 93.00 293 LEU A N 1
ATOM 2240 C CA . LEU A 1 293 ? -6.617 -4.785 23.507 1.00 93.00 293 LEU A CA 1
ATOM 2241 C C . LEU A 1 293 ? -6.360 -5.939 24.495 1.00 93.00 293 LEU A C 1
ATOM 2243 O O . LEU A 1 293 ? -7.312 -6.510 25.034 1.00 93.00 293 LEU A O 1
ATOM 2247 N N . PRO A 1 294 ? -5.091 -6.268 24.795 1.00 91.31 294 PRO A N 1
ATOM 2248 C CA . PRO A 1 294 ? -4.741 -7.437 25.609 1.00 91.31 294 PRO A CA 1
ATOM 2249 C C . PRO A 1 294 ? -5.037 -7.274 27.109 1.00 91.31 294 PRO A C 1
ATOM 2251 O O . PRO A 1 294 ? -4.840 -8.209 27.878 1.00 91.31 294 PRO A O 1
ATOM 2254 N N . ASN A 1 295 ? -5.513 -6.105 27.550 1.00 93.50 295 ASN A N 1
ATOM 2255 C CA . ASN A 1 295 ? -5.820 -5.850 28.956 1.00 93.50 295 ASN A CA 1
ATOM 2256 C C . ASN A 1 295 ? -6.919 -6.791 29.481 1.00 93.50 295 ASN A C 1
ATOM 2258 O O . ASN A 1 295 ? -7.953 -6.966 28.827 1.00 93.50 295 ASN A O 1
ATOM 2262 N N . ASP A 1 296 ? -6.713 -7.340 30.681 1.00 91.69 296 ASP A N 1
ATOM 2263 C CA . ASP A 1 296 ? -7.570 -8.393 31.252 1.00 91.69 296 ASP A CA 1
ATOM 2264 C C . ASP A 1 296 ? -7.997 -8.136 32.714 1.00 91.69 296 ASP A C 1
ATOM 2266 O O . ASP A 1 296 ? -8.378 -9.051 33.446 1.00 91.69 296 ASP A O 1
ATOM 2270 N N . THR A 1 297 ? -7.945 -6.879 33.170 1.00 93.38 297 THR A N 1
ATOM 2271 C CA . THR A 1 297 ? -8.455 -6.516 34.505 1.00 93.38 297 THR A CA 1
ATOM 2272 C C . THR A 1 297 ? -9.980 -6.653 34.573 1.00 93.38 297 THR A C 1
ATOM 2274 O O . THR A 1 297 ? -10.660 -6.729 33.546 1.00 93.38 297 THR A O 1
ATOM 2277 N N . ARG A 1 298 ? -10.551 -6.648 35.784 1.00 93.44 298 ARG A N 1
ATOM 2278 C CA . ARG A 1 298 ? -12.004 -6.772 35.998 1.00 93.44 298 ARG A CA 1
ATOM 2279 C C . ARG A 1 298 ? -12.804 -5.706 35.238 1.00 93.44 298 ARG A C 1
ATOM 2281 O O . ARG A 1 298 ? -13.793 -6.042 34.584 1.00 93.44 298 ARG A O 1
ATOM 2288 N N . ALA A 1 299 ? -12.339 -4.456 35.256 1.00 93.06 299 ALA A N 1
ATOM 2289 C CA . ALA A 1 299 ? -12.934 -3.367 34.483 1.00 93.06 299 ALA A CA 1
ATOM 2290 C C . ALA A 1 299 ? -12.874 -3.619 32.969 1.00 93.06 299 ALA A C 1
ATOM 2292 O O . ALA A 1 299 ? -13.883 -3.474 32.285 1.00 93.06 299 ALA A O 1
ATOM 2293 N N . TRP A 1 300 ? -11.731 -4.077 32.449 1.00 95.19 300 TRP A N 1
ATOM 2294 C CA . TRP A 1 300 ? -11.586 -4.399 31.027 1.00 95.19 300 TRP A CA 1
ATOM 2295 C C . TRP A 1 300 ? -12.470 -5.566 30.590 1.00 95.19 300 TRP A C 1
ATOM 2297 O O . TRP A 1 300 ? -13.092 -5.473 29.537 1.00 95.19 300 TRP A O 1
ATOM 2307 N N . LYS A 1 301 ? -12.567 -6.637 31.385 1.00 94.81 301 LYS A N 1
ATOM 2308 C CA . LYS A 1 301 ? -13.467 -7.770 31.101 1.00 94.81 301 LYS A CA 1
ATOM 2309 C C . LYS A 1 301 ? -14.914 -7.308 30.998 1.00 94.81 301 LYS A C 1
ATOM 2311 O O . LYS A 1 301 ? -15.551 -7.533 29.977 1.00 94.81 301 LYS A O 1
ATOM 2316 N N . THR A 1 302 ? -15.365 -6.566 32.005 1.00 94.88 302 THR A N 1
ATOM 2317 C CA . THR A 1 302 ? -16.735 -6.044 32.081 1.00 94.88 302 THR A CA 1
ATOM 2318 C C . THR A 1 302 ? -17.058 -5.123 30.905 1.00 94.88 302 THR A C 1
ATOM 2320 O O . THR A 1 302 ? -18.105 -5.260 30.274 1.00 94.88 302 THR A O 1
ATOM 2323 N N . T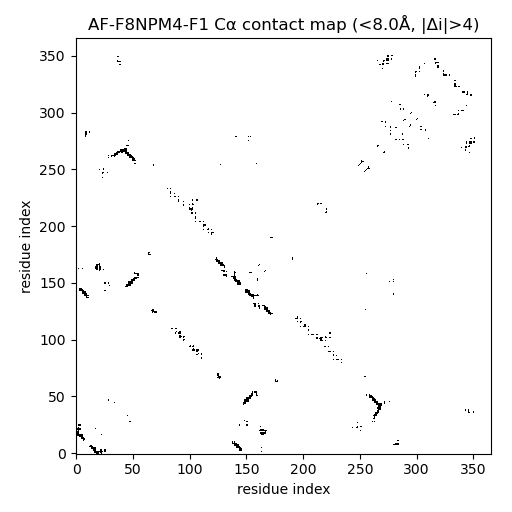RP A 1 303 ? -16.135 -4.222 30.559 1.00 96.31 303 TRP A N 1
ATOM 2324 C CA . TRP A 1 303 ? -16.271 -3.357 29.389 1.00 96.31 303 TRP A CA 1
ATOM 2325 C C . TRP A 1 303 ? -16.348 -4.162 28.084 1.00 96.31 303 TRP A C 1
ATOM 2327 O O . TRP A 1 303 ? -17.263 -3.948 27.291 1.00 96.31 303 TRP A O 1
ATOM 2337 N N . LYS A 1 304 ? -15.424 -5.114 27.871 1.00 96.12 304 LYS A N 1
ATOM 2338 C CA . LYS A 1 304 ? -15.389 -5.964 26.668 1.00 96.12 304 LYS A CA 1
ATOM 2339 C C . LYS A 1 304 ? -16.690 -6.749 26.510 1.00 96.12 304 LYS A C 1
ATOM 2341 O O . LYS A 1 304 ? -17.239 -6.771 25.416 1.00 96.12 304 LYS A O 1
ATOM 2346 N N . ASP A 1 305 ? -17.177 -7.364 27.588 1.00 95.56 305 ASP A N 1
ATOM 2347 C CA . ASP A 1 305 ? -18.422 -8.138 27.588 1.00 95.56 305 ASP A CA 1
ATOM 2348 C C . ASP A 1 305 ? -19.617 -7.251 27.212 1.00 95.56 305 ASP A C 1
ATOM 2350 O O . ASP A 1 305 ? -20.393 -7.602 26.329 1.00 95.56 305 ASP A O 1
ATOM 2354 N N . THR A 1 306 ? -19.713 -6.060 27.808 1.00 95.31 306 THR A N 1
ATOM 2355 C CA . THR A 1 306 ? -20.824 -5.126 27.560 1.00 95.31 306 THR A CA 1
ATOM 2356 C C . THR A 1 306 ? -20.814 -4.571 26.132 1.00 95.31 306 THR A C 1
ATOM 2358 O O . THR A 1 306 ? -21.861 -4.474 25.493 1.00 95.31 306 THR A O 1
ATOM 2361 N N . VAL A 1 307 ? -19.640 -4.200 25.610 1.00 95.19 307 VAL A N 1
ATOM 2362 C CA . VAL A 1 307 ? -19.502 -3.688 24.236 1.00 95.19 307 VAL A CA 1
ATOM 2363 C C . VAL A 1 307 ? -19.846 -4.770 23.217 1.00 95.19 307 VAL A C 1
ATOM 2365 O O . VAL A 1 307 ? -20.574 -4.494 22.266 1.00 95.19 307 VAL A O 1
ATOM 2368 N N . LEU A 1 308 ? -19.355 -5.995 23.415 1.00 95.19 308 LEU A N 1
ATOM 2369 C CA . LEU A 1 308 ? -19.643 -7.106 22.512 1.00 95.19 308 LEU A CA 1
ATOM 2370 C C . LEU A 1 308 ? -21.119 -7.496 22.536 1.00 95.19 308 LEU A C 1
ATOM 2372 O O . LEU A 1 308 ? -21.703 -7.623 21.467 1.00 95.19 308 LEU A O 1
ATOM 2376 N N . ASP A 1 309 ? -21.739 -7.581 23.716 1.00 95.00 309 ASP A N 1
ATOM 2377 C CA . ASP A 1 309 ? -23.172 -7.874 23.850 1.00 95.00 309 ASP A CA 1
ATOM 2378 C C . ASP A 1 309 ? -24.033 -6.851 23.090 1.00 95.00 309 ASP A C 1
ATOM 2380 O O . ASP A 1 309 ? -24.957 -7.217 22.361 1.00 95.00 309 ASP A O 1
ATOM 2384 N N . LYS A 1 310 ? -23.688 -5.560 23.183 1.00 94.56 310 LYS A N 1
ATOM 2385 C CA . LYS A 1 310 ? -24.364 -4.502 22.421 1.00 94.56 310 LYS A CA 1
ATOM 2386 C C . LYS A 1 310 ? -24.137 -4.614 20.913 1.00 94.56 310 LYS A C 1
ATOM 2388 O O . LYS A 1 310 ? -25.098 -4.454 20.164 1.00 94.56 310 LYS A O 1
ATOM 2393 N N . ILE A 1 311 ? -22.909 -4.892 20.463 1.00 92.44 311 ILE A N 1
ATOM 2394 C CA . ILE A 1 311 ? -22.594 -5.067 19.032 1.00 92.44 311 ILE A CA 1
ATOM 2395 C C . ILE A 1 311 ? -23.343 -6.278 18.460 1.00 92.44 311 ILE A C 1
ATOM 2397 O O . ILE A 1 311 ? -23.965 -6.167 17.407 1.00 92.44 311 ILE A O 1
ATOM 2401 N N . GLU A 1 312 ? -23.342 -7.411 19.164 1.00 91.19 312 GLU A N 1
ATOM 2402 C CA . GLU A 1 312 ? -24.028 -8.643 18.752 1.00 91.19 312 GLU A CA 1
ATOM 2403 C C . GLU A 1 312 ? -25.548 -8.455 18.673 1.00 91.19 312 GLU A C 1
ATOM 2405 O O . GLU A 1 312 ? -26.191 -8.945 17.744 1.00 91.19 312 GLU A O 1
ATOM 2410 N N . LYS A 1 313 ? -26.126 -7.684 19.601 1.00 91.62 313 LYS A N 1
ATOM 2411 C CA . LYS A 1 313 ? -27.551 -7.317 19.594 1.00 91.62 313 LYS A CA 1
ATOM 2412 C C . LYS A 1 313 ? -27.884 -6.150 18.659 1.00 91.62 313 LYS A C 1
ATOM 2414 O O . LYS A 1 313 ? -29.038 -5.723 18.634 1.00 91.62 313 LYS A O 1
ATOM 2419 N N . ASN A 1 314 ? -26.905 -5.625 17.915 1.00 87.81 314 ASN A N 1
ATOM 2420 C CA . ASN A 1 314 ? -27.041 -4.455 17.045 1.00 87.81 314 ASN A CA 1
ATOM 2421 C C . ASN A 1 314 ? -27.687 -3.247 17.759 1.00 87.81 314 ASN A C 1
ATOM 2423 O O . ASN A 1 314 ? -28.553 -2.560 17.215 1.00 87.81 314 ASN A O 1
ATOM 2427 N N . GLN A 1 315 ? -27.302 -3.027 19.016 1.00 91.50 315 GLN A N 1
ATOM 2428 C CA . GLN A 1 315 ? -27.769 -1.916 19.838 1.00 91.50 315 GLN A CA 1
ATOM 2429 C C . GLN A 1 315 ? -26.842 -0.712 19.719 1.00 91.50 315 GLN A C 1
ATOM 2431 O O . GLN A 1 315 ? -25.642 -0.842 19.476 1.00 91.50 315 GLN A O 1
ATOM 2436 N N . GLU A 1 316 ? -27.385 0.471 19.998 1.00 92.19 316 GLU A N 1
ATOM 2437 C CA . GLU A 1 316 ? -26.566 1.670 20.112 1.00 92.19 316 GLU A CA 1
ATOM 2438 C C . GLU A 1 316 ? -25.550 1.530 21.258 1.00 92.19 316 GLU A C 1
ATOM 2440 O O . GLU A 1 316 ? -25.881 1.153 22.397 1.00 92.19 316 GLU A O 1
ATOM 2445 N N . LEU A 1 317 ? -24.298 1.877 20.953 1.00 92.75 317 LEU A N 1
ATOM 2446 C CA . LEU A 1 317 ? -23.219 2.005 21.929 1.00 92.75 317 LEU A CA 1
ATOM 2447 C C . LEU A 1 317 ? -23.363 3.344 22.653 1.00 92.75 317 LEU A C 1
ATOM 2449 O O . LEU A 1 317 ? -22.581 4.265 22.457 1.00 92.75 317 LEU A O 1
ATOM 2453 N N . ARG A 1 318 ? -24.420 3.435 23.460 1.00 92.69 318 ARG A N 1
ATOM 2454 C CA . ARG A 1 318 ? -24.676 4.495 24.433 1.00 92.69 318 ARG A CA 1
ATOM 2455 C C . ARG A 1 318 ? -24.670 3.885 25.819 1.00 92.69 318 ARG A C 1
ATOM 2457 O O . ARG A 1 318 ? -25.329 2.863 26.051 1.00 92.69 318 ARG A O 1
ATOM 2464 N N . PHE A 1 319 ? -23.946 4.517 26.726 1.00 92.75 319 PHE A N 1
ATOM 2465 C CA . PHE A 1 319 ? -23.747 4.033 28.077 1.00 92.75 319 PHE A CA 1
ATOM 2466 C C . PHE A 1 319 ? -24.224 5.082 29.079 1.00 92.75 319 PHE A C 1
ATOM 2468 O O . PHE A 1 319 ? -24.052 6.286 28.923 1.00 92.75 319 PHE A O 1
ATOM 2475 N N . SER A 1 320 ? -24.855 4.596 30.136 1.00 91.19 320 SER A N 1
ATOM 2476 C CA . SER A 1 320 ? -25.361 5.391 31.256 1.00 91.19 320 SER A CA 1
ATOM 2477 C C . SER A 1 320 ? -24.711 4.952 32.560 1.00 91.19 320 SER A C 1
ATOM 2479 O O . SER A 1 320 ? -24.039 3.922 32.600 1.00 91.19 320 SER A O 1
ATOM 2481 N N . GLU A 1 321 ? -24.964 5.689 33.641 1.00 88.31 321 GLU A N 1
ATOM 2482 C CA . GLU A 1 321 ? -24.336 5.465 34.947 1.00 88.31 321 GLU A CA 1
ATOM 2483 C C . GLU A 1 321 ? -24.411 4.020 35.447 1.00 88.31 321 GLU A C 1
ATOM 2485 O O . GLU A 1 321 ? -23.429 3.498 35.969 1.00 88.31 321 GLU A O 1
ATOM 2490 N N . ASN A 1 322 ? -25.512 3.330 35.158 1.00 88.00 322 ASN A N 1
ATOM 2491 C CA . ASN A 1 322 ? -25.723 1.926 35.511 1.00 88.00 322 ASN A CA 1
ATOM 2492 C C . ASN A 1 322 ? -24.686 0.965 34.898 1.00 88.00 322 ASN A C 1
ATOM 2494 O O . ASN A 1 322 ? -24.522 -0.148 35.387 1.00 88.00 322 ASN A O 1
ATOM 2498 N N . HIS A 1 323 ? -24.005 1.367 33.822 1.00 86.69 323 HIS A N 1
ATOM 2499 C CA . HIS A 1 323 ? -23.022 0.534 33.131 1.00 86.69 323 HIS A CA 1
ATOM 2500 C C . HIS A 1 323 ? -21.636 0.599 33.775 1.00 86.69 323 HIS A C 1
ATOM 2502 O O . HIS A 1 323 ? -20.867 -0.351 33.631 1.00 86.69 323 HIS A O 1
ATOM 2508 N N . TRP A 1 324 ? -21.293 1.705 34.447 1.00 87.62 324 TRP A N 1
ATOM 2509 C CA . TRP A 1 324 ? -19.982 1.875 35.083 1.00 87.62 324 TRP A CA 1
ATOM 2510 C C . TRP A 1 324 ? -20.030 1.931 36.609 1.00 87.62 324 TRP A C 1
ATOM 2512 O O . TRP A 1 324 ? -19.031 1.599 37.240 1.00 87.62 324 TRP A O 1
ATOM 2522 N N . ASN A 1 325 ? -21.163 2.296 37.213 1.00 88.94 325 ASN A N 1
ATOM 2523 C CA . ASN A 1 325 ? -21.349 2.310 38.662 1.00 88.94 325 ASN A CA 1
ATOM 2524 C C . ASN A 1 325 ? -21.798 0.927 39.171 1.00 88.94 325 ASN A C 1
ATOM 2526 O O . ASN A 1 325 ? -22.957 0.708 39.524 1.00 88.94 325 ASN A O 1
ATOM 2530 N N . ILE A 1 326 ? -20.878 -0.038 39.132 1.00 88.12 326 ILE A N 1
ATOM 2531 C CA . ILE A 1 326 ? -21.145 -1.436 39.487 1.00 88.12 326 ILE A CA 1
ATOM 2532 C C . ILE A 1 326 ? -20.776 -1.677 40.951 1.00 88.12 326 ILE A C 1
ATOM 2534 O O . ILE A 1 326 ? -19.668 -1.367 41.391 1.00 88.12 326 ILE A O 1
ATOM 2538 N N . ALA A 1 327 ? -21.684 -2.300 41.705 1.00 87.25 327 ALA A N 1
ATOM 2539 C CA . ALA A 1 327 ? -21.439 -2.641 43.101 1.00 87.25 327 ALA A CA 1
ATOM 2540 C C . ALA A 1 327 ? -20.168 -3.502 43.262 1.00 87.25 327 ALA A C 1
ATOM 2542 O O . ALA A 1 327 ? -19.990 -4.534 42.608 1.00 87.25 327 ALA A O 1
ATOM 2543 N N . GLY A 1 328 ? -19.279 -3.075 44.162 1.00 86.50 328 GLY A N 1
ATOM 2544 C CA . GLY A 1 328 ? -18.024 -3.768 44.455 1.00 86.50 328 GLY A CA 1
ATOM 2545 C C . GLY A 1 328 ? -16.869 -3.452 43.501 1.00 86.50 328 GLY A C 1
ATOM 2546 O O . GLY A 1 328 ? -15.873 -4.177 43.532 1.00 86.50 328 GLY A O 1
ATOM 2547 N N . PHE A 1 329 ? -16.992 -2.427 42.654 1.00 90.00 329 PHE A N 1
ATOM 2548 C CA . PHE A 1 329 ? -15.862 -1.809 41.957 1.00 90.00 329 PHE A CA 1
ATOM 2549 C C . PHE A 1 329 ? -15.247 -0.716 42.826 1.00 90.00 329 PHE A C 1
ATOM 2551 O O . PHE A 1 329 ? -15.951 -0.029 43.567 1.00 90.00 329 PHE A O 1
ATOM 2558 N N . ARG A 1 330 ? -13.927 -0.554 42.733 1.00 91.88 330 ARG A N 1
ATOM 2559 C CA . ARG A 1 330 ? -13.236 0.582 43.352 1.00 91.88 330 ARG A CA 1
ATOM 2560 C C . ARG A 1 330 ? -13.427 1.856 42.525 1.00 91.88 330 ARG A C 1
ATOM 2562 O O . ARG A 1 330 ? -13.668 1.785 41.321 1.00 91.88 330 ARG A O 1
ATOM 2569 N N . ASP A 1 331 ? -13.228 3.020 43.140 1.00 90.75 331 ASP A N 1
ATOM 2570 C CA . ASP A 1 331 ? -13.365 4.322 42.467 1.00 90.75 331 ASP A CA 1
ATOM 2571 C C . ASP A 1 331 ? -12.473 4.453 41.219 1.00 90.75 331 ASP A C 1
ATOM 2573 O O . ASP A 1 331 ? -12.890 5.007 40.198 1.00 90.75 331 ASP A O 1
ATOM 2577 N N . ASP A 1 332 ? -11.258 3.897 41.263 1.00 92.31 332 ASP A N 1
ATOM 2578 C CA . ASP A 1 332 ? -10.335 3.862 40.127 1.00 92.31 332 ASP A CA 1
ATOM 2579 C C . ASP A 1 332 ? -10.827 2.950 38.995 1.00 92.31 332 ASP A C 1
ATOM 2581 O O . ASP A 1 332 ? -10.716 3.316 37.822 1.00 92.31 332 ASP A O 1
ATOM 2585 N N . GLU A 1 333 ? -11.433 1.806 39.321 1.00 92.06 333 GLU A N 1
ATOM 2586 C CA . GLU A 1 333 ? -12.031 0.908 38.329 1.00 92.06 333 GLU A CA 1
ATOM 2587 C C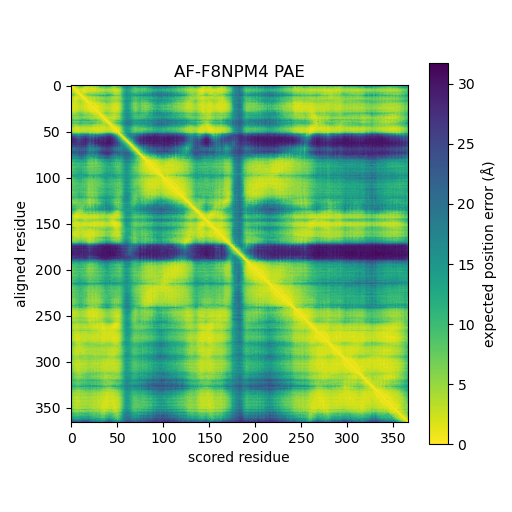 . GLU A 1 333 ? -13.269 1.537 37.679 1.00 92.06 333 GLU A C 1
ATOM 2589 O O . GLU A 1 333 ? -13.412 1.477 36.458 1.00 92.06 333 GLU A O 1
ATOM 2594 N N . THR A 1 334 ? -14.128 2.187 38.467 1.00 92.81 334 THR A N 1
ATOM 2595 C CA . THR A 1 334 ? -15.318 2.909 37.991 1.00 92.81 334 THR A CA 1
ATOM 2596 C C . THR A 1 334 ? -14.936 4.072 37.072 1.00 92.81 334 THR A C 1
ATOM 2598 O O . THR A 1 334 ? -15.522 4.245 36.000 1.00 92.81 334 THR A O 1
ATOM 2601 N N . SER A 1 335 ? -13.913 4.847 37.445 1.00 92.94 335 SER A N 1
ATOM 2602 C CA . SER A 1 335 ? -13.392 5.954 36.632 1.00 92.94 335 SER A CA 1
ATOM 2603 C C . SER A 1 335 ? -12.786 5.469 35.308 1.00 92.94 335 SER A C 1
ATOM 2605 O O . SER A 1 335 ? -13.056 6.032 34.238 1.00 92.94 335 SER A O 1
ATOM 2607 N N . LEU A 1 336 ? -12.021 4.371 35.353 1.00 92.94 336 LEU A N 1
ATOM 2608 C CA . LEU A 1 336 ? -11.491 3.725 34.155 1.00 92.94 336 LEU A CA 1
ATOM 2609 C C . LEU A 1 336 ? -12.629 3.244 33.249 1.00 92.94 336 LEU A C 1
ATOM 2611 O O . LEU A 1 336 ? -12.623 3.532 32.055 1.00 92.94 336 LEU A O 1
ATOM 2615 N N . LEU A 1 337 ? -13.621 2.557 33.812 1.00 94.12 337 LEU A N 1
ATOM 2616 C CA . LEU A 1 337 ? -14.745 1.993 33.073 1.00 94.12 337 LEU A CA 1
ATOM 2617 C C . LEU A 1 337 ? -15.576 3.084 32.378 1.00 94.12 337 LEU A C 1
ATOM 2619 O O . LEU A 1 337 ? -15.868 2.968 31.188 1.00 94.12 337 LEU A O 1
ATOM 2623 N N . LYS A 1 338 ? -15.853 4.195 33.074 1.00 94.25 338 LYS A N 1
ATOM 2624 C CA . LYS A 1 338 ? -16.483 5.392 32.493 1.00 94.25 338 LYS A CA 1
ATOM 2625 C C . LYS A 1 338 ? -15.689 5.938 31.301 1.00 94.25 338 LYS A C 1
ATOM 2627 O O . LYS A 1 338 ? -16.270 6.274 30.272 1.00 94.25 338 LYS A O 1
ATOM 2632 N N . THR A 1 339 ? -14.362 5.995 31.419 1.00 94.00 339 THR A N 1
ATOM 2633 C CA . THR A 1 339 ? -13.477 6.459 30.336 1.00 94.00 339 THR A CA 1
ATOM 2634 C C . THR A 1 339 ? -13.521 5.524 29.124 1.00 94.00 339 THR A C 1
ATOM 2636 O O . THR A 1 339 ? -13.618 5.993 27.993 1.00 94.00 339 THR A O 1
ATOM 2639 N N . LEU A 1 340 ? -13.481 4.206 29.346 1.00 94.94 340 LEU A N 1
ATOM 2640 C CA . LEU A 1 340 ? -13.531 3.209 28.272 1.00 94.94 340 LEU A CA 1
ATOM 2641 C C . LEU A 1 340 ? -14.871 3.221 27.527 1.00 94.94 340 LEU A C 1
ATOM 2643 O O . LEU A 1 340 ? -14.896 3.027 26.312 1.00 94.94 340 LEU A O 1
ATOM 2647 N N . TYR A 1 341 ? -15.982 3.454 28.229 1.00 96.00 341 TYR A N 1
ATOM 2648 C CA . TYR A 1 341 ? -17.275 3.632 27.572 1.00 96.00 341 TYR A CA 1
ATOM 2649 C C . TYR A 1 341 ? -17.313 4.904 26.729 1.00 96.00 341 TYR A C 1
ATOM 2651 O O . TYR A 1 341 ? -17.708 4.812 25.574 1.00 96.00 341 TYR A O 1
ATOM 2659 N N . GLY A 1 342 ? -16.807 6.037 27.231 1.00 94.06 342 GLY A N 1
ATOM 2660 C CA . GLY A 1 342 ? -16.685 7.261 26.427 1.00 94.06 342 GLY A CA 1
ATOM 2661 C C . GLY A 1 342 ? -15.888 7.045 25.133 1.00 94.06 342 GLY A C 1
ATOM 2662 O O . GLY A 1 342 ? -16.337 7.430 24.058 1.00 94.06 342 GLY A O 1
ATOM 2663 N N . ASP A 1 343 ? -14.764 6.321 25.204 1.00 94.50 343 ASP A N 1
ATOM 2664 C CA . ASP A 1 343 ? -13.980 5.960 24.014 1.00 94.50 343 ASP A CA 1
ATOM 2665 C C . ASP A 1 343 ? -14.788 5.113 23.001 1.00 94.50 343 ASP A C 1
ATOM 2667 O O . ASP A 1 343 ? -14.558 5.219 21.791 1.00 94.50 343 ASP A O 1
ATOM 2671 N N . ALA A 1 344 ? -15.697 4.251 23.475 1.00 95.00 344 ALA A N 1
ATOM 2672 C CA . ALA A 1 344 ? -16.561 3.421 22.634 1.00 95.00 344 ALA A CA 1
ATOM 2673 C C . ALA A 1 344 ? -17.706 4.227 21.995 1.00 95.00 344 ALA A C 1
ATOM 2675 O O . ALA A 1 344 ? -18.034 3.983 20.834 1.00 95.00 344 ALA A O 1
ATOM 2676 N N . GLU A 1 345 ? -18.272 5.202 22.712 1.00 95.12 345 GLU A N 1
ATOM 2677 C CA . GLU A 1 345 ? -19.274 6.134 22.173 1.00 95.12 345 GLU A CA 1
ATOM 2678 C C . GLU A 1 345 ? -18.674 7.001 21.062 1.00 95.12 345 GLU A C 1
ATOM 2680 O O . GLU A 1 345 ? -19.238 7.081 19.972 1.00 95.12 345 GLU A O 1
ATOM 2685 N N . ASP A 1 346 ? -17.487 7.572 21.298 1.00 93.44 346 ASP A N 1
ATOM 2686 C CA . ASP A 1 346 ? -16.746 8.365 20.308 1.00 93.44 346 ASP A CA 1
ATOM 2687 C C . ASP A 1 346 ? -16.504 7.562 19.013 1.00 93.44 346 ASP A C 1
ATOM 2689 O O . ASP A 1 346 ? -16.656 8.065 17.894 1.00 93.44 346 ASP A O 1
ATOM 2693 N N . ALA A 1 347 ? -16.154 6.278 19.152 1.00 94.12 347 ALA A N 1
ATOM 2694 C CA . ALA A 1 347 ? -15.966 5.372 18.023 1.00 94.12 347 ALA A CA 1
ATOM 2695 C C . ALA A 1 347 ? -17.270 5.073 17.274 1.00 94.12 347 ALA A C 1
ATOM 2697 O O . ALA A 1 347 ? -17.272 5.026 16.042 1.00 94.12 347 ALA A O 1
ATOM 2698 N N . TYR A 1 348 ? -18.370 4.880 18.003 1.00 95.00 348 TYR A N 1
ATOM 2699 C CA . TYR A 1 348 ? -19.687 4.631 17.427 1.00 95.00 348 TYR A CA 1
ATOM 2700 C C . TYR A 1 348 ? -20.193 5.835 16.627 1.00 95.00 348 TYR A C 1
ATOM 2702 O O . TYR A 1 348 ? -20.609 5.670 15.483 1.00 95.00 348 TYR A O 1
ATOM 2710 N N . GLU A 1 349 ? -20.050 7.050 17.160 1.00 93.00 349 GLU A N 1
ATOM 2711 C CA . GLU A 1 349 ? -20.347 8.294 16.437 1.00 93.00 349 GLU A CA 1
ATOM 2712 C C . GLU A 1 349 ? -19.520 8.426 15.156 1.00 93.00 349 GLU A C 1
ATOM 2714 O O . GLU A 1 349 ? -20.048 8.731 14.083 1.00 93.00 349 GLU A O 1
ATOM 2719 N N . GLY A 1 350 ? -18.217 8.138 15.242 1.00 91.31 350 GLY A N 1
ATOM 2720 C CA . GLY A 1 350 ? -17.347 8.099 14.070 1.00 91.31 350 GLY A CA 1
ATOM 2721 C C . GLY A 1 350 ? -17.836 7.103 13.015 1.00 91.31 350 GLY A C 1
ATOM 2722 O O . GLY A 1 350 ? -17.814 7.404 11.820 1.00 91.31 350 GLY A O 1
ATOM 2723 N N . HIS A 1 351 ? -18.304 5.927 13.443 1.00 92.25 351 HIS A N 1
ATOM 2724 C CA . HIS A 1 351 ? -18.825 4.893 12.552 1.00 92.25 351 HIS A CA 1
ATOM 2725 C C . HIS A 1 351 ? -20.172 5.280 11.918 1.00 92.25 351 HIS A C 1
ATOM 2727 O O . HIS A 1 351 ? -20.378 5.039 10.727 1.00 92.25 351 HIS A O 1
ATOM 2733 N N . LEU A 1 352 ? -21.071 5.934 12.658 1.00 91.38 352 LEU A N 1
ATOM 2734 C CA . LEU A 1 352 ? -22.308 6.488 12.097 1.00 91.38 352 LEU A CA 1
ATOM 2735 C C . LEU A 1 352 ? -22.006 7.545 11.028 1.00 91.38 352 LEU A C 1
ATOM 2737 O O . LEU A 1 352 ? -22.570 7.490 9.935 1.00 91.38 352 LEU A O 1
ATOM 2741 N N . GLY A 1 353 ? -21.052 8.442 11.297 1.00 87.62 353 GLY A N 1
ATOM 2742 C CA . GLY A 1 353 ? -20.569 9.410 10.310 1.00 87.62 353 GLY A CA 1
ATOM 2743 C C . GLY A 1 353 ? -19.975 8.741 9.066 1.00 87.62 353 GLY A C 1
ATOM 2744 O O . GLY A 1 353 ? -20.220 9.189 7.947 1.00 87.62 353 GLY A O 1
ATOM 2745 N N . HIS A 1 354 ? -19.252 7.628 9.237 1.00 87.38 354 HIS A N 1
ATOM 2746 C CA . HIS A 1 354 ? -18.785 6.807 8.119 1.00 87.38 354 HIS A CA 1
ATOM 2747 C C . HIS A 1 354 ? -19.950 6.260 7.280 1.00 87.38 354 HIS A C 1
ATOM 2749 O O . HIS A 1 354 ? -19.962 6.468 6.066 1.00 87.38 354 HIS A O 1
ATOM 2755 N N . ARG A 1 355 ? -20.949 5.626 7.908 1.00 87.25 355 ARG A N 1
ATOM 2756 C CA . ARG A 1 355 ? -22.121 5.067 7.209 1.00 87.25 355 ARG A CA 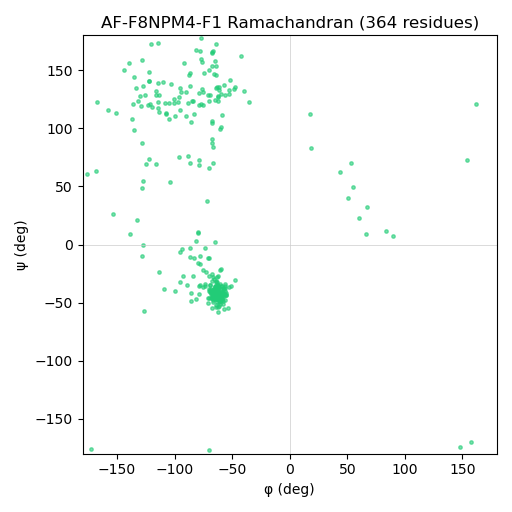1
ATOM 2757 C C . ARG A 1 355 ? -22.912 6.128 6.443 1.00 87.25 355 ARG A C 1
ATOM 2759 O O . ARG A 1 355 ? -23.334 5.865 5.318 1.00 87.25 355 ARG A O 1
ATOM 2766 N N . ALA A 1 356 ? -23.072 7.317 7.024 1.00 83.44 356 ALA A N 1
ATOM 2767 C CA . ALA A 1 356 ? -23.703 8.450 6.354 1.00 83.44 356 ALA A CA 1
ATOM 2768 C C . ALA A 1 356 ? -22.882 8.899 5.136 1.00 83.44 356 ALA A C 1
ATOM 2770 O O . ALA A 1 356 ? -23.399 8.913 4.025 1.00 83.44 356 ALA A O 1
ATOM 2771 N N . SER A 1 357 ? -21.575 9.141 5.312 1.00 81.31 357 SER A N 1
ATOM 2772 C CA . SER A 1 357 ? -20.699 9.572 4.210 1.00 81.31 357 SER A CA 1
ATOM 2773 C C . SER A 1 357 ? -20.638 8.573 3.053 1.00 81.31 357 SER A C 1
ATOM 2775 O O . SER A 1 357 ? -20.595 8.973 1.898 1.00 81.31 357 SER A O 1
ATOM 2777 N N . ARG A 1 358 ? -20.686 7.272 3.356 1.00 78.75 358 ARG A N 1
ATOM 2778 C CA . ARG A 1 358 ? -20.746 6.216 2.345 1.00 78.75 358 ARG A CA 1
ATOM 2779 C C . ARG A 1 358 ? -22.043 6.276 1.540 1.00 78.75 358 ARG A C 1
ATOM 2781 O O . ARG A 1 358 ? -22.011 6.058 0.338 1.00 78.75 358 ARG A O 1
ATOM 2788 N N . SER A 1 359 ? -23.169 6.544 2.198 1.00 75.12 359 SER A N 1
ATOM 2789 C CA . SER A 1 359 ? -24.466 6.643 1.519 1.00 75.12 359 SER A CA 1
ATOM 2790 C C . SER A 1 359 ? -24.475 7.831 0.551 1.00 75.12 359 SER A C 1
ATOM 2792 O O . SER A 1 359 ? -24.861 7.667 -0.602 1.00 75.12 359 SER A O 1
ATOM 2794 N N . ASP A 1 360 ? -23.927 8.974 0.977 1.00 73.00 360 ASP A N 1
ATOM 2795 C CA . ASP A 1 360 ? -23.772 10.167 0.134 1.00 73.00 360 ASP A CA 1
ATOM 2796 C C . ASP A 1 360 ? -22.829 9.941 -1.062 1.00 73.00 360 ASP A C 1
ATOM 2798 O O . ASP A 1 360 ? -23.074 10.467 -2.148 1.00 73.00 360 ASP A O 1
ATOM 2802 N N . ASP A 1 361 ? -21.728 9.206 -0.867 1.00 72.88 361 ASP A N 1
ATOM 2803 C CA . ASP A 1 361 ? -20.758 8.909 -1.931 1.00 72.88 361 ASP A CA 1
ATOM 2804 C C . ASP A 1 361 ? -21.367 7.947 -2.975 1.00 72.88 361 ASP A C 1
ATOM 2806 O O . ASP A 1 361 ? -21.249 8.191 -4.177 1.00 72.88 361 ASP A O 1
ATOM 2810 N N . ILE A 1 362 ? -22.126 6.932 -2.529 1.00 68.25 362 ILE A N 1
ATOM 2811 C CA . ILE A 1 362 ? -22.866 6.012 -3.412 1.00 68.25 362 ILE A CA 1
ATOM 2812 C C . ILE A 1 362 ? -23.933 6.762 -4.225 1.00 68.25 362 ILE A C 1
ATOM 2814 O O . ILE A 1 362 ? -24.051 6.535 -5.429 1.00 68.25 362 ILE A O 1
ATOM 2818 N N . GLU A 1 363 ? -24.692 7.675 -3.609 1.00 62.38 363 GLU A N 1
ATOM 2819 C CA . GLU A 1 363 ? -25.695 8.491 -4.317 1.00 62.38 363 GLU A CA 1
ATOM 2820 C C . GLU A 1 363 ? -25.075 9.415 -5.375 1.00 62.38 363 GLU A C 1
ATOM 2822 O O . GLU A 1 363 ? -25.713 9.732 -6.380 1.00 62.38 363 GLU A O 1
ATOM 2827 N N . LYS A 1 364 ? -23.816 9.822 -5.184 1.00 65.69 364 LYS A N 1
ATOM 2828 C CA . LYS A 1 364 ? -23.061 10.650 -6.136 1.00 65.69 364 LYS A CA 1
ATOM 2829 C C . LYS A 1 364 ? -22.339 9.839 -7.214 1.00 65.69 364 LYS A C 1
ATOM 2831 O O . LYS A 1 364 ? -21.745 10.448 -8.103 1.00 65.69 364 LYS A O 1
ATOM 2836 N N . GLY A 1 365 ? -22.405 8.507 -7.165 1.00 51.16 365 GLY A N 1
ATOM 2837 C CA . GLY A 1 365 ? -21.741 7.620 -8.122 1.00 51.16 365 GLY A CA 1
ATOM 2838 C C . GLY A 1 365 ? -20.213 7.653 -8.036 1.00 51.16 365 GLY A C 1
ATOM 2839 O O . GLY A 1 365 ? -19.561 7.532 -9.073 1.00 51.16 365 GLY A O 1
ATOM 2840 N N . VAL A 1 366 ? -19.665 7.869 -6.832 1.00 47.09 366 VAL A N 1
ATOM 2841 C CA . VAL A 1 366 ? -18.217 7.885 -6.543 1.00 47.09 366 VAL A CA 1
ATOM 2842 C C . VAL A 1 366 ? -17.751 6.554 -5.975 1.00 47.09 366 VAL A C 1
ATOM 2844 O O . VAL A 1 366 ? -18.452 6.013 -5.091 1.00 47.09 366 VAL A O 1
#